Protein AF-A0A1G6GQH3-F1 (afdb_monomer)

Sequence (193 aa):
MIKDITSQYQTTDFYLDDQFRIQADDRVPNWIDAFIDNHLLPIPNNLENFEFKIFNNSQDIKQAIFKKNETVGLSRLVSTFDYTHKKDGNSYIVDEGGIDLPWNHTDAKKTWAEEASTVNEVGSIYTVQGFDLNYVGVIIGPSISYDDERDQLIIRPEEYKDTEAYRKRKDLTEDENEQLKLNIILNSLNVLM

InterPro domains:
  IPR018647 Schlafen group 3-like, DNA/RNA helicase domain [PF09848] (8-193)

Radius of gyration: 18.49 Å; Cα contacts (8 Å, |Δi|>4): 250; chains: 1; bounding box: 50×49×45 Å

Structure (mmCIF, N/CA/C/O backbone):
data_AF-A0A1G6GQH3-F1
#
_entry.id   AF-A0A1G6GQH3-F1
#
loop_
_atom_site.group_PDB
_atom_site.id
_atom_site.type_symbol
_atom_site.label_atom_id
_atom_site.label_alt_id
_atom_site.label_comp_id
_atom_site.label_asym_id
_atom_site.label_entity_id
_atom_site.label_seq_id
_atom_site.pdbx_PDB_ins_code
_atom_site.Cartn_x
_atom_site.Cartn_y
_atom_site.Cartn_z
_atom_site.occupancy
_atom_site.B_iso_or_equiv
_atom_site.auth_seq_id
_atom_site.auth_comp_id
_atom_site.auth_asym_id
_atom_site.auth_atom_id
_atom_site.pdbx_PDB_model_num
ATOM 1 N N . MET A 1 1 ? 26.555 -13.956 -2.843 1.00 59.22 1 MET A N 1
ATOM 2 C CA . MET A 1 1 ? 26.859 -13.994 -1.393 1.00 59.22 1 MET A CA 1
ATOM 3 C C . MET A 1 1 ? 26.265 -15.221 -0.698 1.00 59.22 1 MET A C 1
ATOM 5 O O . MET A 1 1 ? 27.050 -16.067 -0.309 1.00 59.22 1 MET A O 1
ATOM 9 N N . ILE A 1 2 ? 24.935 -15.400 -0.584 1.00 69.81 2 ILE A N 1
ATOM 10 C CA . ILE A 1 2 ? 24.365 -16.637 0.010 1.00 69.81 2 ILE A CA 1
ATOM 11 C C . ILE A 1 2 ? 24.672 -17.870 -0.850 1.00 69.81 2 ILE A C 1
ATOM 13 O O . ILE A 1 2 ? 25.209 -18.834 -0.325 1.00 69.81 2 ILE A O 1
ATOM 17 N N . LYS A 1 3 ? 24.442 -17.805 -2.171 1.00 70.50 3 LYS A N 1
ATOM 18 C CA . LYS A 1 3 ? 24.768 -18.904 -3.103 1.00 70.50 3 LYS A CA 1
ATOM 19 C C . LYS A 1 3 ? 26.248 -19.312 -3.076 1.00 70.50 3 LYS A C 1
ATOM 21 O O . LYS A 1 3 ? 26.559 -20.487 -3.204 1.00 70.50 3 LYS A O 1
ATOM 26 N N . ASP A 1 4 ? 27.156 -18.360 -2.865 1.00 78.25 4 ASP A N 1
ATOM 27 C CA . ASP A 1 4 ? 28.596 -18.642 -2.788 1.00 78.25 4 ASP A CA 1
ATOM 28 C C . ASP A 1 4 ? 28.955 -19.355 -1.478 1.00 78.25 4 ASP A C 1
ATOM 30 O O . ASP A 1 4 ? 29.765 -20.280 -1.476 1.00 78.25 4 ASP A O 1
ATOM 34 N N . ILE A 1 5 ? 28.308 -18.966 -0.373 1.00 78.31 5 ILE A N 1
ATOM 35 C CA . ILE A 1 5 ? 28.471 -19.594 0.946 1.00 78.31 5 ILE A CA 1
ATOM 36 C C . ILE A 1 5 ? 27.870 -21.005 0.950 1.00 78.31 5 ILE A C 1
ATOM 38 O O . ILE A 1 5 ? 28.473 -21.925 1.498 1.00 78.31 5 ILE A O 1
ATOM 42 N N . THR A 1 6 ? 26.708 -21.197 0.321 1.00 82.19 6 THR A N 1
ATOM 43 C CA . THR A 1 6 ? 26.005 -22.486 0.308 1.00 82.19 6 THR A CA 1
ATOM 44 C C . THR A 1 6 ? 26.541 -23.467 -0.730 1.00 82.19 6 THR A C 1
ATOM 46 O O . THR A 1 6 ? 26.306 -24.660 -0.587 1.00 82.19 6 THR A O 1
ATOM 49 N N . SER A 1 7 ? 27.326 -23.008 -1.714 1.00 80.31 7 SER A N 1
ATOM 50 C CA . SER A 1 7 ? 27.888 -23.841 -2.795 1.00 80.31 7 SER A CA 1
ATOM 51 C C . SER A 1 7 ? 28.716 -25.048 -2.329 1.00 80.31 7 SER A C 1
ATOM 53 O O . SER A 1 7 ? 28.884 -26.009 -3.076 1.00 80.31 7 SER A O 1
ATOM 55 N N . GLN A 1 8 ? 29.231 -25.005 -1.098 1.00 88.50 8 GLN A N 1
ATOM 56 C CA . GLN A 1 8 ? 30.088 -26.037 -0.504 1.00 88.50 8 GLN A CA 1
ATOM 57 C C . GLN A 1 8 ? 29.303 -27.064 0.330 1.00 88.50 8 GLN A C 1
ATOM 59 O O . GLN A 1 8 ? 29.888 -28.017 0.844 1.00 88.50 8 GLN A O 1
ATOM 64 N N . TYR A 1 9 ? 27.993 -26.865 0.490 1.00 87.25 9 TYR A N 1
ATOM 65 C CA . TYR A 1 9 ? 27.131 -27.655 1.362 1.00 87.25 9 TYR A CA 1
ATOM 66 C C . TYR A 1 9 ? 25.957 -28.235 0.569 1.00 87.25 9 TYR A C 1
ATOM 68 O O . TYR A 1 9 ? 25.485 -27.645 -0.399 1.00 87.25 9 TYR A O 1
ATOM 76 N N . GLN A 1 10 ? 25.443 -29.389 0.999 1.00 86.94 10 GLN A N 1
ATOM 77 C CA . GLN A 1 10 ? 24.122 -29.832 0.557 1.00 86.94 10 GLN A CA 1
ATOM 78 C C . GLN A 1 10 ? 23.071 -28.973 1.255 1.00 86.94 10 GLN A C 1
ATOM 80 O O . GLN A 1 10 ? 22.901 -29.067 2.470 1.00 86.94 10 GLN A O 1
ATOM 85 N N . THR A 1 11 ? 22.381 -28.136 0.488 1.00 87.75 11 THR A N 1
ATOM 86 C CA . THR A 1 11 ? 21.242 -27.360 0.973 1.00 87.75 11 THR A CA 1
ATOM 87 C C . THR A 1 11 ? 19.930 -27.961 0.497 1.00 87.75 11 THR A C 1
ATOM 89 O O . THR A 1 11 ? 19.861 -28.694 -0.490 1.00 87.75 11 THR A O 1
ATOM 92 N N . THR A 1 12 ? 18.871 -27.660 1.234 1.00 89.25 12 THR A N 1
ATOM 93 C CA . THR A 1 12 ? 17.494 -27.917 0.826 1.00 89.25 12 THR A CA 1
ATOM 94 C C . THR A 1 12 ? 16.732 -26.633 1.073 1.00 89.25 12 THR A C 1
ATOM 96 O O . THR A 1 12 ? 16.782 -26.097 2.180 1.00 89.25 12 THR A O 1
ATOM 99 N N . ASP A 1 13 ? 16.081 -26.137 0.030 1.00 87.31 13 ASP A N 1
ATOM 100 C CA . ASP A 1 13 ? 15.281 -24.925 0.098 1.00 87.31 13 ASP A CA 1
ATOM 101 C C . ASP A 1 13 ? 13.840 -25.311 0.440 1.00 87.31 13 ASP A C 1
ATOM 103 O O . ASP A 1 13 ? 13.300 -26.283 -0.092 1.00 87.31 13 ASP A O 1
ATOM 107 N N . PHE A 1 14 ? 13.235 -24.556 1.352 1.00 89.38 14 PHE A N 1
ATOM 108 C CA . PHE A 1 14 ? 11.839 -24.705 1.741 1.00 89.38 14 PHE A CA 1
ATOM 109 C C . PHE A 1 14 ? 11.137 -23.377 1.494 1.00 89.38 14 PHE A C 1
ATOM 111 O O . PHE A 1 14 ? 11.622 -22.332 1.932 1.00 89.38 14 PHE A O 1
ATOM 118 N N . TYR A 1 15 ? 10.008 -23.433 0.797 1.00 86.12 15 TYR A N 1
ATOM 119 C CA . TYR A 1 15 ? 9.163 -22.282 0.511 1.00 86.12 15 TYR A CA 1
ATOM 120 C C . TYR A 1 15 ? 7.964 -22.305 1.459 1.00 86.12 15 TYR A C 1
ATOM 122 O O . TYR A 1 15 ? 7.465 -23.373 1.815 1.00 86.12 15 TYR A O 1
ATOM 130 N N . LEU A 1 16 ? 7.578 -21.127 1.946 1.00 85.12 16 LEU A N 1
ATOM 131 C CA . LEU A 1 16 ? 6.404 -20.950 2.793 1.00 85.12 16 LEU A CA 1
ATOM 132 C C . LEU A 1 16 ? 5.304 -20.365 1.915 1.00 85.12 16 LEU A C 1
ATOM 134 O O . LEU A 1 16 ? 5.251 -19.152 1.734 1.00 85.12 16 LEU A O 1
ATOM 138 N N . ASP A 1 17 ? 4.484 -21.246 1.355 1.00 80.31 17 ASP A N 1
ATOM 139 C CA . ASP A 1 17 ? 3.464 -20.878 0.367 1.00 80.31 17 ASP A CA 1
ATOM 140 C C . ASP A 1 17 ? 2.092 -20.601 1.015 1.00 80.31 17 ASP A C 1
ATOM 142 O O . ASP A 1 17 ? 1.206 -20.032 0.386 1.00 80.31 17 ASP A O 1
ATOM 146 N N . ASP A 1 18 ? 1.918 -20.967 2.291 1.00 80.00 18 ASP A N 1
ATOM 147 C CA . ASP A 1 18 ? 0.663 -20.783 3.024 1.00 80.00 18 ASP A CA 1
ATOM 148 C C . ASP A 1 18 ? 0.590 -19.399 3.699 1.00 80.00 18 ASP A C 1
ATOM 150 O O . ASP A 1 18 ? 1.434 -19.044 4.533 1.00 80.00 18 ASP A O 1
ATOM 154 N N . GLN A 1 19 ? -0.470 -18.639 3.400 1.00 76.06 19 GLN A N 1
ATOM 155 C CA . GLN A 1 19 ? -0.772 -17.354 4.036 1.00 76.06 19 GLN A CA 1
ATOM 156 C C . GLN A 1 19 ? -1.810 -17.518 5.159 1.00 76.06 19 GLN A C 1
ATOM 158 O O . GLN A 1 19 ? -2.944 -17.922 4.925 1.00 76.06 19 GLN A O 1
ATOM 163 N N . PHE A 1 20 ? -1.441 -17.139 6.388 1.00 80.00 20 PHE A N 1
ATOM 164 C CA . PHE A 1 20 ? -2.298 -17.262 7.580 1.00 80.00 20 PHE A CA 1
ATOM 165 C C . PHE A 1 20 ? -2.812 -15.923 8.132 1.00 80.00 20 PHE A C 1
ATOM 167 O O . PHE A 1 20 ? -3.641 -15.920 9.043 1.00 80.00 20 PHE A O 1
ATOM 174 N N . ARG A 1 21 ? -2.302 -14.784 7.641 1.00 81.69 21 ARG A N 1
ATOM 175 C CA . ARG A 1 21 ? -2.614 -13.451 8.195 1.00 81.69 21 ARG A CA 1
ATOM 176 C C . ARG A 1 21 ? -3.901 -12.848 7.641 1.00 81.69 21 ARG A C 1
ATOM 178 O O . ARG A 1 21 ? -4.627 -12.183 8.373 1.00 81.69 21 ARG A O 1
ATOM 185 N N . ILE A 1 22 ? -4.199 -13.101 6.368 1.00 84.50 22 ILE A N 1
ATOM 186 C CA . ILE A 1 22 ? -5.416 -12.612 5.718 1.00 84.50 22 ILE A CA 1
ATOM 187 C C . ILE A 1 22 ? -6.533 -13.623 5.979 1.00 84.50 22 ILE A C 1
ATOM 189 O O . ILE A 1 22 ? -6.518 -14.728 5.447 1.00 84.50 22 ILE A O 1
ATOM 193 N N . GLN A 1 23 ? -7.525 -13.243 6.786 1.00 86.44 23 GLN A N 1
ATOM 194 C CA . GLN A 1 23 ? -8.710 -14.069 7.054 1.00 86.44 23 GLN A CA 1
ATOM 195 C C . GLN A 1 23 ? -9.730 -13.976 5.906 1.00 86.44 23 GLN A C 1
ATOM 197 O O . GLN A 1 23 ? -10.884 -13.592 6.104 1.00 86.44 23 GLN A O 1
ATOM 202 N N . ALA A 1 24 ? -9.292 -14.299 4.692 1.00 85.81 24 ALA A N 1
ATOM 203 C CA . ALA A 1 24 ? -10.117 -14.309 3.493 1.00 85.81 24 ALA A CA 1
ATOM 204 C C . ALA A 1 24 ? -10.125 -15.691 2.835 1.00 85.81 24 ALA A C 1
ATOM 206 O O . ALA A 1 24 ? -9.264 -16.528 3.073 1.00 85.81 24 ALA A O 1
ATOM 207 N N . ASP A 1 25 ? -11.126 -15.900 1.989 1.00 87.62 25 ASP A N 1
ATOM 208 C CA . ASP A 1 25 ? -11.140 -16.981 1.007 1.00 87.62 25 ASP A CA 1
ATOM 209 C C . ASP A 1 25 ? -10.015 -16.772 -0.022 1.00 87.62 25 ASP A C 1
ATOM 211 O O . ASP A 1 25 ? -9.699 -15.621 -0.346 1.00 87.62 25 ASP A O 1
ATOM 215 N N . ASP A 1 26 ? -9.465 -17.861 -0.571 1.00 89.94 26 ASP A N 1
ATOM 216 C CA . ASP A 1 26 ? -8.377 -17.861 -1.564 1.00 89.94 26 ASP A CA 1
ATOM 217 C C . ASP A 1 26 ? -8.628 -16.915 -2.750 1.00 89.94 26 ASP A C 1
ATOM 219 O O . ASP A 1 26 ? -7.687 -16.438 -3.382 1.00 89.94 26 ASP A O 1
ATOM 223 N N . ARG A 1 27 ? -9.890 -16.582 -3.050 1.00 92.50 27 ARG A N 1
ATOM 224 C CA . ARG A 1 27 ? -10.257 -15.559 -4.041 1.00 92.50 27 ARG A CA 1
ATOM 225 C C . ARG A 1 27 ? -9.590 -14.201 -3.810 1.00 92.50 27 ARG A C 1
ATOM 227 O O . ARG A 1 27 ? -9.366 -13.509 -4.795 1.00 92.50 27 ARG A O 1
ATOM 234 N N . VAL A 1 28 ? -9.318 -13.790 -2.568 1.00 92.75 28 VAL A N 1
ATOM 235 C CA . VAL A 1 28 ? -8.698 -12.481 -2.285 1.00 92.75 28 VAL A CA 1
ATOM 236 C C . VAL A 1 28 ? -7.183 -12.512 -2.510 1.00 92.75 28 VAL A C 1
ATOM 238 O O . VAL A 1 28 ? -6.735 -11.723 -3.340 1.00 92.75 28 VAL A O 1
ATOM 241 N N . PRO A 1 29 ? -6.397 -13.415 -1.886 1.00 91.44 29 PRO A N 1
ATOM 242 C CA . PRO A 1 29 ? -4.969 -13.537 -2.189 1.00 91.44 29 PRO A CA 1
ATOM 243 C C . PRO A 1 29 ? -4.697 -13.779 -3.677 1.00 91.44 29 PRO A C 1
ATOM 245 O O . PRO A 1 29 ? -3.908 -13.056 -4.270 1.00 91.44 29 PRO A O 1
ATOM 248 N N . ASN A 1 30 ? -5.449 -14.681 -4.323 1.00 92.56 30 ASN A N 1
ATOM 249 C CA . ASN A 1 30 ? -5.292 -14.940 -5.758 1.00 92.56 30 ASN A CA 1
ATOM 250 C C . ASN A 1 30 ? -5.592 -13.704 -6.620 1.00 92.56 30 ASN A C 1
ATOM 252 O O . ASN A 1 30 ? -5.009 -13.542 -7.690 1.00 92.56 30 ASN A O 1
ATOM 256 N N . TRP A 1 31 ? -6.526 -12.846 -6.192 1.00 94.62 31 TRP A N 1
ATOM 257 C CA . TRP A 1 31 ? -6.806 -11.595 -6.893 1.00 94.62 31 TRP A CA 1
ATOM 258 C C . TRP A 1 31 ? -5.653 -10.602 -6.740 1.00 94.62 31 TRP A C 1
ATOM 260 O O . TRP A 1 31 ? -5.283 -9.969 -7.724 1.00 94.62 31 TRP A O 1
ATOM 270 N N . ILE A 1 32 ? -5.078 -10.492 -5.538 1.00 92.94 32 ILE A N 1
ATOM 271 C CA . ILE A 1 32 ? -3.918 -9.634 -5.261 1.00 92.94 32 ILE A CA 1
ATOM 272 C C . ILE A 1 32 ? -2.717 -10.095 -6.095 1.00 92.94 32 ILE A C 1
ATOM 274 O O . ILE A 1 32 ? -2.170 -9.288 -6.845 1.00 92.94 32 ILE A O 1
ATOM 278 N N . ASP A 1 33 ? -2.376 -11.387 -6.043 1.00 92.50 33 ASP A N 1
ATOM 279 C CA . ASP A 1 33 ? -1.267 -11.973 -6.807 1.00 92.50 33 ASP A CA 1
ATOM 280 C C . ASP A 1 33 ? -1.435 -11.724 -8.310 1.00 92.50 33 ASP A C 1
ATOM 282 O O . ASP A 1 33 ? -0.535 -11.193 -8.959 1.00 92.50 33 ASP A O 1
ATOM 286 N N . ALA A 1 34 ? -2.622 -12.010 -8.859 1.00 93.88 34 ALA A N 1
ATOM 287 C CA . ALA A 1 34 ? -2.904 -11.759 -10.269 1.00 93.88 34 ALA A CA 1
ATOM 288 C C . ALA A 1 34 ? -2.799 -10.269 -10.626 1.00 93.88 34 ALA A C 1
ATOM 290 O O . ALA A 1 34 ? -2.240 -9.927 -11.669 1.00 93.88 34 ALA A O 1
ATOM 291 N N . PHE A 1 35 ? -3.300 -9.381 -9.761 1.00 93.19 35 PHE A N 1
ATOM 292 C CA . PHE A 1 35 ? -3.231 -7.940 -9.980 1.00 93.19 35 PHE A CA 1
ATOM 293 C C . PHE A 1 35 ? -1.777 -7.457 -10.049 1.00 93.19 35 PHE A C 1
ATOM 295 O O . PHE A 1 35 ? -1.426 -6.710 -10.961 1.00 93.19 35 PHE A O 1
ATOM 302 N N . ILE A 1 36 ? -0.914 -7.931 -9.147 1.00 91.81 36 ILE A N 1
ATOM 303 C CA . ILE A 1 36 ? 0.527 -7.626 -9.144 1.00 91.81 36 ILE A CA 1
ATOM 304 C C . ILE A 1 36 ? 1.220 -8.213 -10.381 1.00 91.81 36 ILE A C 1
ATOM 306 O O . ILE A 1 36 ? 2.074 -7.550 -10.973 1.00 91.81 36 ILE A O 1
ATOM 310 N N . ASP A 1 37 ? 0.795 -9.397 -10.825 1.00 91.25 37 ASP A N 1
ATOM 311 C CA . ASP A 1 37 ? 1.255 -10.072 -12.045 1.00 91.25 37 ASP A CA 1
ATOM 312 C C . ASP A 1 37 ? 0.647 -9.491 -13.337 1.00 91.25 37 ASP A C 1
ATOM 314 O O . ASP A 1 37 ? 0.682 -10.120 -14.400 1.00 91.25 37 ASP A O 1
ATOM 318 N N . ASN A 1 38 ? 0.135 -8.256 -13.279 1.00 89.06 38 ASN A N 1
ATOM 319 C CA . ASN A 1 38 ? -0.386 -7.514 -14.425 1.00 89.06 38 ASN A CA 1
ATOM 320 C C . ASN A 1 38 ? -1.647 -8.142 -15.053 1.00 89.06 38 ASN A C 1
ATOM 322 O O . ASN A 1 38 ? -1.866 -8.039 -16.264 1.00 89.06 38 ASN A O 1
ATOM 326 N N . HIS A 1 39 ? -2.480 -8.797 -14.242 1.00 89.44 39 HIS A N 1
ATOM 327 C CA . HIS A 1 39 ? -3.715 -9.436 -14.681 1.00 89.44 39 HIS A CA 1
ATOM 328 C C . HIS A 1 39 ? -4.907 -9.058 -13.791 1.00 89.44 39 HIS A C 1
ATOM 330 O O . HIS A 1 39 ? -4.978 -9.409 -12.613 1.00 89.44 39 HIS A O 1
ATOM 336 N N . LEU A 1 40 ? -5.893 -8.360 -14.358 1.00 90.44 40 LEU A N 1
ATOM 337 C CA . LEU A 1 40 ? -7.070 -7.933 -13.607 1.00 90.44 40 LEU A CA 1
ATOM 338 C C . LEU A 1 40 ? -8.151 -9.023 -13.599 1.00 90.44 40 LEU A C 1
ATOM 340 O O . LEU A 1 40 ? -8.944 -9.162 -14.528 1.00 90.44 40 LEU A O 1
ATOM 344 N N . LEU A 1 41 ? -8.216 -9.784 -12.508 1.00 92.81 41 LEU A N 1
ATOM 345 C CA . LEU A 1 41 ? -9.298 -10.741 -12.286 1.00 92.81 41 LEU A CA 1
ATOM 346 C C . LEU A 1 41 ? -10.611 -10.040 -11.875 1.00 92.81 41 LEU A C 1
ATOM 348 O O . LEU A 1 41 ? -10.595 -8.913 -11.367 1.00 92.81 41 LEU A O 1
ATOM 352 N N . PRO A 1 42 ? -11.774 -10.707 -12.020 1.00 92.38 42 PRO A N 1
ATOM 353 C CA . PRO A 1 42 ? -13.030 -10.204 -11.476 1.00 92.38 42 PRO A CA 1
ATOM 354 C C . PRO A 1 42 ? -12.926 -9.929 -9.973 1.00 92.38 42 PRO A C 1
ATOM 356 O O . PRO A 1 42 ? -12.440 -10.765 -9.214 1.00 92.38 42 PRO A O 1
ATOM 359 N N . ILE A 1 43 ? -13.430 -8.771 -9.546 1.00 92.25 43 ILE A N 1
ATOM 360 C CA . ILE A 1 43 ? -13.361 -8.329 -8.149 1.00 92.25 43 ILE A CA 1
ATOM 361 C C . ILE A 1 43 ? -14.070 -9.350 -7.237 1.00 92.25 43 ILE A C 1
ATOM 363 O O . ILE A 1 43 ? -15.256 -9.644 -7.466 1.00 92.25 43 ILE A O 1
ATOM 367 N N . PRO A 1 44 ? -13.400 -9.860 -6.184 1.00 92.69 44 PRO A N 1
ATOM 368 C CA . PRO A 1 44 ? -14.005 -10.781 -5.236 1.00 92.69 44 PRO A CA 1
ATOM 369 C C . PRO A 1 44 ? -15.247 -10.168 -4.584 1.00 92.69 44 PRO A C 1
ATOM 371 O O . PRO A 1 44 ? -15.247 -9.026 -4.129 1.00 92.69 44 PRO A O 1
ATOM 374 N N . ASN A 1 45 ? -16.329 -10.940 -4.527 1.00 90.62 45 ASN A N 1
ATOM 375 C CA . ASN A 1 45 ? -17.594 -10.532 -3.922 1.00 90.62 45 ASN A CA 1
ATOM 376 C C . ASN A 1 45 ? -18.211 -11.685 -3.118 1.00 90.62 45 ASN A C 1
ATOM 378 O O . ASN A 1 45 ? -17.766 -12.831 -3.219 1.00 90.62 45 ASN A O 1
ATOM 382 N N . ASN A 1 46 ? -19.241 -11.375 -2.319 1.00 86.69 46 ASN A N 1
ATOM 383 C CA . ASN A 1 46 ? -19.939 -12.344 -1.463 1.00 86.69 46 ASN A CA 1
ATOM 384 C C . ASN A 1 46 ? -18.965 -13.158 -0.588 1.00 86.69 46 ASN A C 1
ATOM 386 O O . ASN A 1 46 ? -19.006 -14.387 -0.547 1.00 86.69 46 ASN A O 1
ATOM 390 N N . LEU A 1 47 ? -18.033 -12.453 0.050 1.00 90.62 47 LEU A N 1
ATOM 391 C CA . LEU A 1 47 ? -17.064 -13.020 0.980 1.00 90.62 47 LEU A CA 1
ATOM 392 C C . LEU A 1 47 ? -17.720 -13.134 2.362 1.00 90.62 47 LEU A C 1
ATOM 394 O O . LEU A 1 47 ? -18.407 -12.213 2.797 1.00 90.62 47 LEU A O 1
ATOM 398 N N . GLU A 1 48 ? -17.539 -14.267 3.038 1.00 84.75 48 GLU A N 1
ATOM 399 C CA . GLU A 1 48 ? -18.255 -14.563 4.287 1.00 84.75 48 GLU A CA 1
ATOM 400 C C . GLU A 1 48 ? -17.688 -13.789 5.487 1.00 84.75 48 GLU A C 1
ATOM 402 O O . GLU A 1 48 ? -18.445 -13.210 6.261 1.00 84.75 48 GLU A O 1
ATOM 407 N N . ASN A 1 49 ? -16.357 -13.727 5.605 1.00 87.19 49 ASN A N 1
ATOM 408 C CA . ASN A 1 49 ? -15.654 -13.144 6.757 1.00 87.19 49 ASN A CA 1
ATOM 409 C C . ASN A 1 49 ? -14.670 -12.026 6.375 1.00 87.19 49 ASN A C 1
ATOM 411 O O . ASN A 1 49 ? -13.844 -11.624 7.189 1.00 87.19 49 ASN A O 1
ATOM 415 N N . PHE A 1 50 ? -14.752 -11.516 5.145 1.00 92.56 50 PHE A N 1
ATOM 416 C CA . PHE A 1 50 ? -13.829 -10.507 4.635 1.00 92.56 50 PHE A CA 1
ATOM 417 C C . PHE A 1 50 ? -14.579 -9.423 3.861 1.00 92.56 50 PHE A C 1
ATOM 419 O O . PHE A 1 50 ? -15.519 -9.714 3.125 1.00 92.56 50 PHE A O 1
ATOM 426 N N . GLU A 1 51 ? -14.173 -8.164 4.007 1.00 93.88 51 GLU A N 1
ATOM 427 C CA . GLU A 1 51 ? -14.753 -7.044 3.264 1.00 93.88 51 GLU A CA 1
ATOM 428 C C . GLU A 1 51 ? -13.729 -6.531 2.249 1.00 93.88 51 GLU A C 1
ATOM 430 O O . GLU A 1 51 ? -12.755 -5.887 2.621 1.00 93.88 51 GLU A O 1
ATOM 435 N N . PHE A 1 52 ? -13.973 -6.792 0.964 1.00 95.00 52 PHE A N 1
ATOM 436 C CA . PHE A 1 52 ? -13.174 -6.262 -0.139 1.00 95.00 52 PHE A CA 1
ATOM 437 C C . PHE A 1 52 ? -13.990 -5.209 -0.896 1.00 95.00 52 PHE A C 1
ATOM 439 O O . PHE A 1 52 ? -15.118 -5.481 -1.316 1.00 95.00 5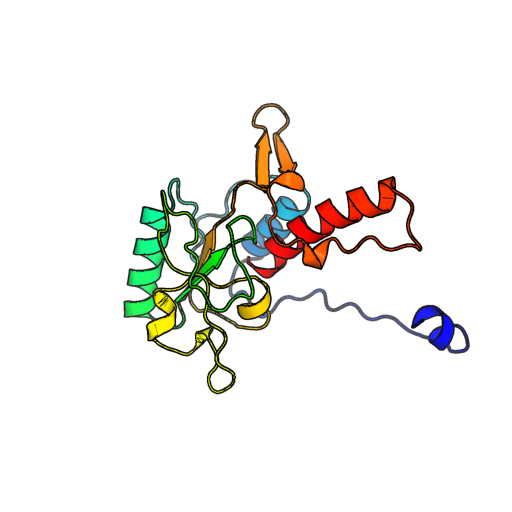2 PHE A O 1
ATOM 446 N N . LYS A 1 53 ? -13.454 -3.992 -1.041 1.00 94.88 53 LYS A N 1
ATOM 447 C CA . LYS A 1 53 ? -14.143 -2.868 -1.694 1.00 94.88 53 LYS A CA 1
ATOM 448 C C . LYS A 1 53 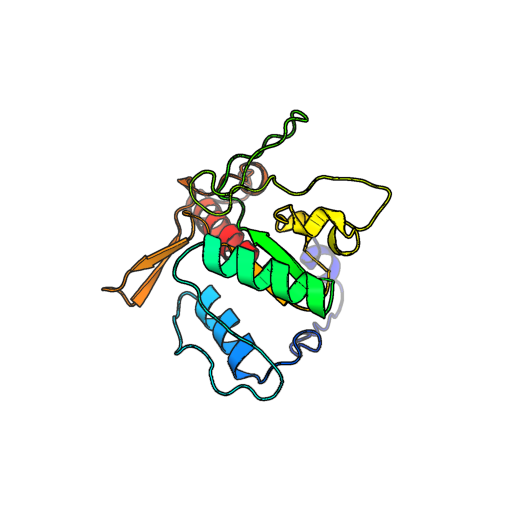? -13.177 -2.045 -2.528 1.00 94.88 53 LYS A C 1
ATOM 450 O O . LYS A 1 53 ? -12.080 -1.737 -2.080 1.00 94.88 53 LYS A O 1
ATOM 455 N N . ILE A 1 54 ? -13.648 -1.623 -3.697 1.00 94.31 54 ILE A N 1
ATOM 456 C CA . ILE A 1 54 ? -12.971 -0.647 -4.551 1.00 94.31 54 ILE A CA 1
ATOM 457 C C . ILE A 1 54 ? -13.757 0.660 -4.492 1.00 94.31 54 ILE A C 1
ATOM 459 O O . ILE A 1 54 ? -14.988 0.658 -4.558 1.00 94.31 54 ILE A O 1
ATOM 463 N N . PHE A 1 55 ? -13.039 1.769 -4.342 1.00 95.12 55 PHE A N 1
ATOM 464 C CA . PHE A 1 55 ? -13.607 3.110 -4.269 1.00 95.12 55 PHE A CA 1
ATOM 465 C C . PHE A 1 55 ? -13.176 3.923 -5.487 1.00 95.12 55 PHE A C 1
ATOM 467 O O . PHE A 1 55 ? -12.040 3.822 -5.936 1.00 95.12 55 PHE A O 1
ATOM 474 N N . ASN A 1 56 ? -14.080 4.762 -5.993 1.00 90.94 56 ASN A N 1
ATOM 475 C CA . ASN A 1 56 ? -13.821 5.594 -7.173 1.00 90.94 56 ASN A CA 1
ATOM 476 C C . ASN A 1 56 ? -13.121 6.921 -6.837 1.00 90.94 56 ASN A C 1
ATOM 478 O O . ASN A 1 56 ? -12.773 7.675 -7.741 1.00 90.94 56 ASN A O 1
ATOM 482 N N . ASN A 1 57 ? -12.978 7.256 -5.552 1.00 92.00 57 ASN A N 1
ATOM 483 C CA . ASN A 1 57 ? -12.289 8.460 -5.104 1.00 92.00 57 ASN A CA 1
ATOM 484 C C . ASN A 1 57 ? -11.672 8.262 -3.712 1.00 92.00 57 ASN A C 1
ATOM 486 O O . ASN A 1 57 ? -12.111 7.422 -2.922 1.00 92.00 57 ASN A O 1
ATOM 490 N N . SER A 1 58 ? -10.662 9.077 -3.419 1.00 92.06 58 SER A N 1
ATOM 491 C CA . SER A 1 58 ? -9.895 9.036 -2.175 1.00 92.06 58 SER A CA 1
ATOM 492 C C . SER A 1 58 ? -10.700 9.450 -0.937 1.00 92.06 58 SER A C 1
ATOM 494 O O . SER A 1 58 ? -10.459 8.947 0.160 1.00 92.06 58 SER A O 1
ATOM 496 N N . GLN A 1 59 ? -11.697 10.323 -1.083 1.00 93.94 59 GLN A N 1
ATOM 497 C CA . GLN A 1 59 ? -12.510 10.777 0.048 1.00 93.94 59 GLN A CA 1
ATOM 498 C C . GLN A 1 59 ? -13.390 9.660 0.618 1.00 93.94 59 GLN A C 1
ATOM 500 O O . GLN A 1 59 ? -13.468 9.503 1.839 1.00 93.94 59 GLN A O 1
ATOM 505 N N . ASP A 1 60 ? -13.993 8.840 -0.241 1.00 96.25 60 ASP A N 1
ATOM 506 C CA . ASP A 1 60 ? -14.862 7.746 0.194 1.00 96.25 60 ASP A CA 1
ATOM 507 C C . ASP A 1 60 ? -14.080 6.667 0.957 1.00 96.25 60 ASP A C 1
ATOM 509 O O . ASP A 1 60 ? -14.529 6.213 2.014 1.00 96.25 60 ASP A O 1
ATOM 513 N N . ILE A 1 61 ? -12.885 6.292 0.480 1.00 97.12 61 ILE A N 1
ATOM 514 C CA . ILE A 1 61 ? -12.031 5.325 1.189 1.00 97.12 61 ILE A CA 1
ATOM 515 C C . ILE A 1 61 ? -11.521 5.897 2.519 1.00 97.12 61 ILE A C 1
ATOM 517 O O . ILE A 1 61 ? -11.549 5.194 3.531 1.00 97.12 61 ILE A O 1
ATOM 521 N N . LYS A 1 62 ? -11.151 7.186 2.567 1.00 97.50 62 LYS A N 1
ATOM 522 C CA . LYS A 1 62 ? -10.768 7.873 3.813 1.00 97.50 62 LYS A CA 1
ATOM 523 C C . LYS A 1 62 ? -11.886 7.804 4.852 1.00 97.50 62 LYS A C 1
ATOM 525 O O . LYS A 1 62 ? -11.657 7.372 5.982 1.00 97.50 62 LYS A O 1
ATOM 530 N N . GLN A 1 63 ? -13.107 8.168 4.464 1.00 97.31 63 GLN A N 1
ATOM 531 C CA . GLN A 1 63 ? -14.269 8.122 5.355 1.00 97.31 63 GLN A CA 1
ATOM 532 C C . GLN A 1 63 ? -14.603 6.694 5.802 1.00 97.31 63 GLN A C 1
ATOM 534 O O . GLN A 1 63 ? -14.920 6.473 6.975 1.00 97.31 63 GLN A O 1
ATOM 539 N N . ALA A 1 64 ? -14.507 5.716 4.895 1.00 98.00 64 ALA A N 1
ATOM 540 C CA . ALA A 1 64 ? -14.725 4.313 5.224 1.00 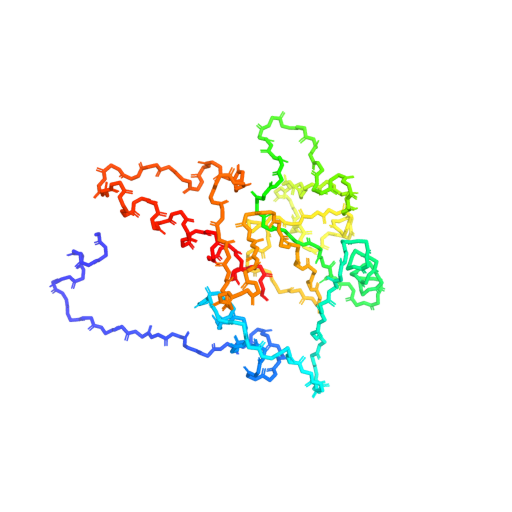98.00 64 ALA A CA 1
ATOM 541 C C . ALA A 1 64 ? -13.731 3.825 6.288 1.00 98.00 64 ALA A C 1
ATOM 543 O O . ALA A 1 64 ? -14.153 3.230 7.282 1.00 98.00 64 ALA A O 1
ATOM 544 N N . ILE A 1 65 ? -12.440 4.134 6.130 1.00 98.06 65 ILE A N 1
ATOM 545 C CA . ILE A 1 65 ? -11.403 3.749 7.095 1.00 98.06 65 ILE A CA 1
ATOM 546 C C . ILE A 1 65 ? -11.581 4.457 8.434 1.00 98.06 65 ILE A C 1
ATOM 548 O O . ILE A 1 65 ? -11.465 3.801 9.467 1.00 98.06 65 ILE A O 1
ATOM 552 N N . PHE A 1 66 ? -11.932 5.744 8.454 1.00 98.06 66 PHE A N 1
ATOM 553 C CA . PHE A 1 66 ? -12.183 6.459 9.712 1.00 98.06 66 PHE A CA 1
ATOM 554 C C . PHE A 1 66 ? -13.329 5.811 10.494 1.00 98.06 66 PHE A C 1
ATOM 556 O O . PHE A 1 66 ? -13.176 5.489 11.672 1.00 98.06 66 PHE A O 1
ATOM 563 N N . LYS A 1 67 ? -14.434 5.497 9.810 1.00 98.06 67 LYS A N 1
ATOM 564 C CA . LYS A 1 67 ? -15.580 4.806 10.412 1.00 98.06 67 LYS A CA 1
ATOM 565 C C . LYS A 1 67 ? -15.224 3.403 10.920 1.00 98.06 67 LYS A C 1
ATOM 567 O O . LYS A 1 67 ? -15.685 2.992 11.988 1.00 98.06 67 LYS A O 1
ATOM 572 N N . LYS A 1 68 ? -14.416 2.645 10.169 1.00 97.81 68 LYS A N 1
ATOM 573 C CA . LYS A 1 68 ? -13.932 1.328 10.615 1.00 97.81 68 LYS A CA 1
ATOM 574 C C . LYS A 1 68 ? -13.014 1.468 11.828 1.00 97.81 68 LYS A C 1
ATOM 576 O O . LYS A 1 68 ? -13.215 0.746 12.800 1.00 97.81 68 LYS A O 1
ATOM 581 N N . ASN A 1 69 ? -12.115 2.453 11.842 1.00 97.81 69 ASN A N 1
ATOM 582 C CA . ASN A 1 69 ? -11.235 2.708 12.980 1.00 97.81 69 ASN A CA 1
ATOM 583 C C . ASN A 1 69 ? -12.019 3.055 14.255 1.00 97.81 69 ASN A C 1
ATOM 585 O O . ASN A 1 69 ? -11.662 2.584 15.328 1.00 97.81 69 ASN A O 1
ATOM 589 N N . GLU A 1 70 ? -13.106 3.822 14.154 1.00 97.31 70 GLU A N 1
ATOM 590 C CA . GLU A 1 70 ? -13.991 4.102 15.297 1.00 97.31 70 GLU A CA 1
ATOM 591 C C . GLU A 1 70 ? -14.673 2.839 15.846 1.00 97.31 70 GLU A C 1
ATOM 593 O O . GLU A 1 70 ? -14.939 2.747 17.042 1.00 97.31 70 GLU A O 1
ATOM 598 N N . THR A 1 71 ? -14.957 1.865 14.977 1.00 96.50 71 THR A N 1
ATOM 599 C CA . THR A 1 71 ? -15.709 0.656 15.341 1.00 96.50 71 THR A CA 1
ATOM 600 C C . THR A 1 71 ? -14.806 -0.455 15.877 1.00 96.50 71 THR A C 1
ATOM 602 O O . THR A 1 71 ? -15.164 -1.117 16.848 1.00 96.50 71 THR A O 1
ATOM 605 N N . VAL A 1 72 ? -13.657 -0.691 15.234 1.00 95.88 72 VAL A N 1
ATOM 606 C CA . VAL A 1 72 ? -12.772 -1.833 15.530 1.00 95.88 72 VAL A CA 1
ATOM 607 C C . VAL A 1 72 ? -11.329 -1.438 15.860 1.00 95.88 72 VAL A C 1
ATOM 609 O O . VAL A 1 72 ? -10.547 -2.297 16.255 1.00 95.88 72 VAL A O 1
ATOM 612 N N . GLY A 1 73 ? -10.950 -0.164 15.727 1.00 95.56 73 GLY A N 1
ATOM 613 C CA . GLY A 1 73 ? -9.556 0.272 15.867 1.00 95.56 73 GLY A CA 1
ATOM 614 C C . GLY A 1 73 ? -8.633 -0.323 14.799 1.00 95.56 73 GLY A C 1
ATOM 615 O O . GLY A 1 73 ? -9.089 -1.001 13.877 1.00 95.56 73 GLY A O 1
ATOM 616 N N . LEU A 1 74 ? -7.326 -0.049 14.915 1.00 94.88 74 LEU A N 1
ATOM 617 C CA . LEU A 1 74 ? -6.265 -0.580 14.036 1.00 94.88 74 LEU A CA 1
ATOM 618 C C . LEU A 1 74 ? -6.631 -0.563 12.543 1.00 94.88 74 LEU A C 1
ATOM 620 O O . LEU A 1 74 ? -6.361 -1.513 11.811 1.00 94.88 74 LEU A O 1
ATOM 624 N N . SER A 1 75 ? -7.299 0.505 12.104 1.00 97.44 75 SER A N 1
ATOM 625 C CA . SER A 1 75 ? -7.638 0.708 10.700 1.00 97.44 75 SER A CA 1
ATOM 626 C C . SER A 1 75 ? -6.846 1.895 10.170 1.00 97.44 75 SER A C 1
ATOM 628 O O . SER A 1 75 ? -6.856 2.959 10.798 1.00 97.44 75 SER A O 1
ATOM 630 N N . ARG A 1 76 ? -6.101 1.723 9.075 1.00 97.50 76 ARG A N 1
ATOM 631 C CA . ARG A 1 76 ? -5.152 2.740 8.590 1.00 97.50 76 ARG A CA 1
ATOM 632 C C . ARG A 1 76 ? -5.235 2.942 7.086 1.00 97.50 76 ARG A C 1
ATOM 634 O O . ARG A 1 76 ? -5.543 2.018 6.339 1.00 97.50 76 ARG A O 1
ATOM 641 N N . LEU A 1 77 ? -4.954 4.174 6.670 1.00 97.75 77 LEU A N 1
ATOM 642 C CA . LEU A 1 77 ? -4.694 4.505 5.277 1.00 97.75 77 LEU A CA 1
ATOM 643 C C . LEU A 1 77 ? -3.210 4.299 4.998 1.00 97.75 77 LEU A C 1
ATOM 645 O O . LEU A 1 77 ? -2.363 4.671 5.812 1.00 97.75 77 LEU A O 1
ATOM 649 N N . VAL A 1 78 ? -2.908 3.727 3.844 1.00 97.25 78 VAL A N 1
ATOM 650 C CA . VAL A 1 78 ? -1.548 3.543 3.342 1.00 97.25 78 VAL A CA 1
ATOM 651 C C . VAL A 1 78 ? -1.493 3.920 1.872 1.00 97.25 78 VAL A C 1
ATOM 653 O O . VAL A 1 78 ? -2.522 3.932 1.203 1.00 97.25 78 VAL A O 1
ATOM 656 N N . SER A 1 79 ? -0.311 4.244 1.360 1.00 96.25 79 SER A N 1
ATOM 657 C CA . SER A 1 79 ? -0.156 4.641 -0.040 1.00 96.25 79 SER A CA 1
ATOM 658 C C . SER A 1 79 ? 1.146 4.132 -0.637 1.00 96.25 79 SER A C 1
ATOM 660 O O . SER A 1 79 ? 2.172 4.063 0.050 1.00 96.25 79 SER A O 1
ATOM 662 N N . THR A 1 80 ? 1.119 3.866 -1.945 1.00 94.38 80 THR A N 1
ATOM 663 C CA . THR A 1 80 ? 2.339 3.801 -2.760 1.00 94.38 80 THR A CA 1
ATOM 664 C C . THR A 1 80 ? 3.098 5.125 -2.660 1.00 94.38 80 THR A C 1
ATOM 666 O O . THR A 1 80 ? 2.518 6.185 -2.388 1.00 94.38 80 THR A O 1
ATOM 669 N N . PHE A 1 81 ? 4.417 5.080 -2.843 1.00 91.75 81 PHE A N 1
ATOM 670 C CA . PHE A 1 81 ? 5.303 6.220 -2.598 1.00 91.75 81 PHE A CA 1
ATOM 671 C C . PHE A 1 81 ? 5.344 7.208 -3.781 1.00 91.75 81 PHE A C 1
ATOM 673 O O . PHE A 1 81 ? 6.403 7.541 -4.308 1.00 91.75 81 PHE A O 1
ATOM 680 N N . ASP A 1 82 ? 4.173 7.685 -4.202 1.00 91.19 82 ASP A N 1
ATOM 681 C CA . ASP A 1 82 ? 3.995 8.513 -5.409 1.00 91.19 82 ASP A CA 1
ATOM 682 C C . ASP A 1 82 ? 3.841 10.009 -5.119 1.00 91.19 82 ASP A C 1
ATOM 684 O O . ASP A 1 82 ? 3.866 10.852 -6.018 1.00 91.19 82 ASP A O 1
ATOM 688 N N . TYR A 1 83 ? 3.693 10.356 -3.844 1.00 92.62 83 TYR A N 1
ATOM 689 C CA . TYR A 1 83 ? 3.524 11.728 -3.388 1.00 92.62 83 TYR A CA 1
ATOM 690 C C . TYR A 1 83 ? 4.816 12.253 -2.775 1.00 92.62 83 TYR A C 1
ATOM 692 O O . TYR A 1 83 ? 5.669 11.496 -2.309 1.00 92.62 83 TYR A O 1
ATOM 700 N N . THR A 1 84 ? 4.977 13.577 -2.780 1.00 88.50 84 THR A N 1
ATOM 701 C CA . THR A 1 84 ? 6.197 14.212 -2.273 1.00 88.50 84 THR A CA 1
ATOM 702 C C . THR A 1 84 ? 6.418 13.836 -0.812 1.00 88.50 84 THR A C 1
ATOM 704 O O . THR A 1 84 ? 5.524 13.975 0.013 1.00 88.50 84 THR A O 1
ATOM 707 N N . HIS A 1 85 ? 7.634 13.414 -0.488 1.00 84.75 85 HIS A N 1
ATOM 708 C CA . HIS A 1 85 ? 8.085 13.222 0.880 1.00 84.75 85 HIS A CA 1
ATOM 709 C C . HIS A 1 85 ? 9.583 13.516 0.942 1.00 84.75 85 HIS A C 1
ATOM 711 O O . HIS A 1 85 ? 10.362 12.963 0.162 1.00 84.75 85 HIS A O 1
ATOM 717 N N . LYS A 1 86 ? 10.011 14.392 1.857 1.00 80.94 86 LYS A N 1
ATOM 718 C CA . LYS A 1 86 ? 11.432 14.714 2.050 1.00 80.94 86 LYS A CA 1
ATOM 719 C C . LYS A 1 86 ? 11.845 14.482 3.493 1.00 80.94 86 LYS A C 1
ATOM 721 O O . LYS A 1 86 ? 11.102 14.748 4.428 1.00 80.94 86 LYS A O 1
ATOM 726 N N . LYS A 1 87 ? 13.087 14.032 3.673 1.00 72.44 87 LYS A N 1
ATOM 727 C CA . LYS A 1 87 ? 13.724 13.860 4.989 1.00 72.44 87 LYS A CA 1
ATOM 728 C C . LYS A 1 87 ? 14.303 15.184 5.506 1.00 72.44 87 LYS A C 1
ATOM 730 O O . LYS A 1 87 ? 15.463 15.236 5.904 1.00 72.44 87 LYS A O 1
ATOM 735 N N . ASP A 1 88 ? 13.525 16.260 5.441 1.00 79.56 88 ASP A N 1
ATOM 736 C CA . ASP A 1 88 ? 13.917 17.599 5.908 1.00 79.56 88 ASP A CA 1
ATOM 737 C C . ASP A 1 88 ? 13.174 18.028 7.187 1.00 79.56 88 ASP A C 1
ATOM 739 O O . ASP A 1 88 ? 13.364 19.140 7.673 1.00 79.56 88 ASP A O 1
ATOM 743 N N . GLY A 1 89 ? 12.367 17.126 7.756 1.00 75.00 89 GLY A N 1
ATOM 744 C CA . GLY A 1 89 ? 11.588 17.361 8.971 1.00 75.00 89 GLY A CA 1
ATOM 745 C C . GLY A 1 89 ? 10.269 18.098 8.736 1.00 75.00 89 GLY A C 1
ATOM 746 O O . GLY A 1 89 ? 9.546 18.338 9.702 1.00 75.00 89 GLY A O 1
ATOM 747 N N . ASN A 1 90 ? 9.937 18.441 7.487 1.00 82.31 90 ASN A N 1
ATOM 748 C CA . ASN A 1 90 ? 8.643 19.020 7.149 1.00 82.31 90 ASN A CA 1
ATOM 749 C C . ASN A 1 90 ? 7.562 17.941 7.017 1.00 82.31 90 ASN A C 1
ATOM 751 O O . ASN A 1 90 ? 7.835 16.793 6.670 1.00 82.31 90 ASN A O 1
ATOM 755 N N . SER A 1 91 ? 6.315 18.345 7.265 1.00 86.25 91 SER A N 1
ATOM 756 C CA . SER A 1 91 ? 5.145 17.517 6.980 1.00 86.25 91 SER A CA 1
ATOM 757 C C . SER A 1 91 ? 4.751 17.673 5.515 1.00 86.25 91 SER A C 1
ATOM 759 O O . SER A 1 91 ? 4.661 18.796 5.012 1.00 86.25 91 SER A O 1
ATOM 761 N N . TYR A 1 92 ? 4.525 16.549 4.844 1.00 91.81 92 TYR A N 1
ATOM 762 C CA . TYR A 1 92 ? 4.097 16.493 3.452 1.00 91.81 92 TYR A CA 1
ATOM 763 C C . TYR A 1 92 ? 2.763 15.779 3.349 1.00 91.81 92 TYR A C 1
ATOM 765 O O . TYR A 1 92 ? 2.545 14.786 4.041 1.00 91.81 92 TYR A O 1
ATOM 773 N N . ILE A 1 93 ? 1.906 16.275 2.466 1.00 94.38 93 ILE A N 1
ATOM 774 C CA . ILE A 1 93 ? 0.555 15.767 2.276 1.00 94.38 93 ILE A CA 1
ATOM 775 C C . ILE A 1 93 ? 0.529 14.723 1.155 1.00 94.38 93 ILE A C 1
ATOM 777 O O . ILE A 1 93 ? 1.112 14.909 0.084 1.00 94.38 93 ILE A O 1
ATOM 781 N N . VAL A 1 94 ? -0.168 13.622 1.416 1.00 94.69 94 VAL A N 1
ATOM 782 C CA . VAL A 1 94 ? -0.544 12.611 0.429 1.00 94.69 94 VAL A CA 1
ATOM 783 C C . VAL A 1 94 ? -1.805 13.074 -0.274 1.00 94.69 94 VAL A C 1
ATOM 785 O O . VAL A 1 94 ? -2.800 13.363 0.390 1.00 94.69 94 VAL A O 1
ATOM 788 N N . ASP A 1 95 ? -1.762 13.097 -1.608 1.00 92.19 95 ASP A N 1
ATOM 789 C CA . ASP A 1 95 ? -2.918 13.408 -2.450 1.00 92.19 95 ASP A CA 1
ATOM 790 C C . ASP A 1 95 ? -3.627 14.707 -2.010 1.00 92.19 95 ASP A C 1
ATOM 792 O O . ASP A 1 95 ? -4.757 14.673 -1.535 1.00 92.19 95 ASP A O 1
ATOM 796 N N . GLU A 1 96 ? -2.954 15.864 -2.129 1.00 89.19 96 GLU A N 1
ATOM 797 C CA . GLU A 1 96 ? -3.473 17.185 -1.697 1.00 89.19 96 GLU A CA 1
ATOM 798 C C . GLU A 1 96 ? -4.852 17.534 -2.292 1.00 89.19 96 GLU A C 1
ATOM 800 O O . GLU A 1 96 ? -5.627 18.269 -1.687 1.00 89.19 96 GLU A O 1
ATOM 805 N N . GLY A 1 97 ? -5.171 17.014 -3.482 1.00 86.31 97 GLY A N 1
ATOM 806 C CA . GLY A 1 97 ? -6.479 17.186 -4.127 1.00 86.31 97 GLY A CA 1
ATOM 807 C C . GLY A 1 97 ? -7.521 16.132 -3.741 1.00 86.31 97 GLY A C 1
ATOM 808 O O . GLY A 1 97 ? -8.661 16.204 -4.203 1.00 86.31 97 GLY A O 1
ATOM 809 N N . GLY A 1 98 ? -7.136 15.154 -2.928 1.00 90.50 98 GLY A N 1
ATOM 810 C CA . GLY A 1 98 ? -7.923 13.984 -2.588 1.00 90.50 98 GLY A CA 1
ATOM 811 C C . GLY A 1 98 ? -7.776 13.635 -1.112 1.00 90.50 98 GLY A C 1
ATOM 812 O O . GLY A 1 98 ? -8.453 14.273 -0.319 1.00 90.50 98 GLY A O 1
ATOM 813 N N . ILE A 1 99 ? -6.967 12.645 -0.710 1.00 94.19 99 ILE A N 1
ATOM 814 C CA . ILE A 1 99 ? -6.862 12.221 0.706 1.00 94.19 99 ILE A CA 1
ATOM 815 C C . ILE A 1 99 ? -6.585 13.388 1.658 1.00 94.19 99 ILE A C 1
ATOM 817 O O . ILE A 1 99 ? -7.204 13.428 2.727 1.00 94.19 99 ILE A O 1
ATOM 821 N N . ASP A 1 100 ? -5.700 14.315 1.286 1.00 95.50 100 ASP A N 1
ATOM 822 C CA . ASP A 1 100 ? -5.331 15.490 2.083 1.00 95.50 100 ASP A CA 1
ATOM 823 C C . ASP A 1 100 ? -5.024 15.125 3.549 1.00 95.50 100 ASP A C 1
ATOM 825 O O . ASP A 1 100 ? -5.701 15.542 4.495 1.00 95.50 100 ASP A O 1
ATOM 829 N N . LEU A 1 101 ? -4.060 14.219 3.731 1.00 96.38 101 LEU A N 1
ATOM 830 C CA . LEU A 1 101 ? -3.515 13.843 5.036 1.00 96.38 101 LEU A CA 1
ATOM 831 C C . LEU A 1 101 ? -1.988 13.815 4.976 1.00 96.38 101 LEU A C 1
ATOM 833 O O . LEU A 1 101 ? -1.424 13.482 3.932 1.00 96.38 101 LEU A O 1
ATOM 837 N N . PRO A 1 102 ? -1.301 14.128 6.084 1.00 95.75 102 PRO A N 1
ATOM 838 C CA . PRO A 1 102 ? 0.144 14.019 6.137 1.00 95.75 102 PRO A CA 1
ATOM 839 C C . PRO A 1 102 ? 0.612 12.565 6.007 1.00 95.75 102 PRO A C 1
ATOM 841 O O . PRO A 1 102 ? -0.061 11.629 6.448 1.00 95.75 102 PRO A O 1
ATOM 844 N N . TRP A 1 103 ? 1.805 12.384 5.444 1.00 94.81 103 TRP A N 1
ATOM 845 C CA . TRP A 1 103 ? 2.553 11.137 5.576 1.00 94.81 103 TRP A CA 1
ATOM 846 C C . TRP A 1 103 ? 2.785 10.784 7.045 1.00 94.81 103 TRP A C 1
ATOM 848 O O . TRP A 1 103 ? 2.826 11.655 7.918 1.00 94.81 103 TRP A O 1
ATOM 858 N N . ASN A 1 104 ? 2.979 9.492 7.297 1.00 92.25 104 ASN A N 1
ATOM 859 C CA . ASN A 1 104 ? 3.270 8.982 8.620 1.00 92.25 104 ASN A CA 1
ATOM 860 C C . ASN A 1 104 ? 4.466 9.69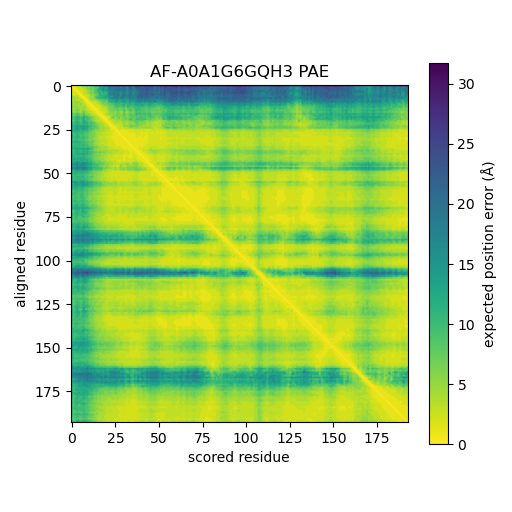0 9.256 1.00 92.25 104 ASN A C 1
ATOM 862 O O . ASN A 1 104 ? 5.505 9.903 8.624 1.00 92.25 104 ASN A O 1
ATOM 866 N N . HIS A 1 105 ? 4.347 9.987 10.542 1.00 88.25 105 HIS A N 1
ATOM 867 C CA . HIS A 1 105 ? 5.510 10.397 11.308 1.00 88.25 105 HIS A CA 1
ATOM 868 C C . HIS A 1 105 ? 6.368 9.173 11.670 1.00 88.25 105 HIS A C 1
ATOM 870 O O . HIS A 1 105 ? 5.921 8.023 11.647 1.00 88.25 105 HIS A O 1
ATOM 876 N N . THR A 1 106 ? 7.627 9.423 12.017 1.00 73.94 106 THR A N 1
ATOM 877 C CA . THR A 1 106 ? 8.543 8.399 12.529 1.00 73.94 106 THR A CA 1
ATOM 878 C C . THR A 1 106 ? 8.854 8.702 13.993 1.00 73.94 106 THR A C 1
ATOM 880 O O . THR A 1 106 ? 9.773 9.473 14.277 1.00 73.94 106 THR A O 1
ATOM 883 N N . ASP A 1 107 ? 8.086 8.132 14.926 1.00 72.12 107 ASP A N 1
ATOM 884 C CA . ASP A 1 107 ? 8.437 8.121 16.354 1.00 72.12 107 ASP A CA 1
ATOM 885 C C . ASP A 1 107 ? 9.038 6.755 16.714 1.00 72.12 107 ASP A C 1
ATOM 887 O O . ASP A 1 107 ? 8.466 5.705 16.443 1.00 72.12 107 ASP A O 1
ATOM 891 N N . ALA A 1 108 ? 10.219 6.763 17.333 1.00 63.06 108 ALA A N 1
ATOM 892 C CA . ALA A 1 108 ? 10.913 5.551 17.759 1.00 63.06 108 ALA A CA 1
ATOM 893 C C . ALA A 1 108 ? 10.311 4.914 19.026 1.00 63.06 108 ALA A C 1
ATOM 895 O O . ALA A 1 108 ? 10.692 3.802 19.391 1.00 63.06 108 ALA A O 1
ATOM 896 N N . LYS A 1 109 ? 9.433 5.621 19.750 1.00 70.19 109 LYS A N 1
ATOM 897 C CA . LYS A 1 109 ? 8.917 5.168 21.053 1.00 70.19 109 LYS A CA 1
ATOM 898 C C . LYS A 1 109 ? 7.624 4.372 20.967 1.00 70.19 109 LYS A C 1
ATOM 900 O O . LYS A 1 109 ? 7.302 3.682 21.934 1.00 70.19 109 LYS A O 1
ATOM 905 N N . LYS A 1 110 ? 6.875 4.496 19.873 1.00 77.12 110 LYS A N 1
ATOM 906 C CA . LYS A 1 110 ? 5.574 3.848 19.711 1.00 77.12 110 LYS A CA 1
ATOM 907 C C . LYS A 1 110 ? 5.412 3.299 18.308 1.00 77.12 110 LYS A C 1
ATOM 909 O O . LYS A 1 110 ? 5.852 3.896 17.333 1.00 77.12 110 LYS A O 1
ATOM 914 N N . THR A 1 111 ? 4.731 2.169 18.231 1.00 86.75 111 THR A N 1
ATOM 915 C CA . THR A 1 111 ? 4.318 1.565 16.975 1.00 86.75 111 THR A CA 1
ATOM 916 C C . THR A 1 111 ? 3.306 2.468 16.276 1.00 86.75 111 THR A C 1
ATOM 918 O O . THR A 1 111 ? 2.218 2.695 16.806 1.00 86.75 111 THR A O 1
ATOM 921 N N . TRP A 1 112 ? 3.636 2.952 15.076 1.00 92.00 112 TRP A N 1
ATOM 922 C CA . TRP A 1 112 ? 2.773 3.858 14.309 1.00 92.00 112 TRP A CA 1
ATOM 923 C C . TRP A 1 112 ? 1.342 3.322 14.156 1.00 92.00 112 TRP A C 1
ATOM 925 O O . TRP A 1 112 ? 0.381 4.025 14.461 1.00 92.00 112 TRP A O 1
ATOM 935 N N . ALA A 1 113 ? 1.183 2.053 13.763 1.00 89.69 113 ALA A N 1
ATOM 936 C CA . ALA A 1 113 ? -0.130 1.441 13.546 1.00 89.69 113 ALA A CA 1
ATOM 937 C C . ALA A 1 113 ? -0.995 1.361 14.823 1.00 89.69 113 ALA A C 1
ATOM 939 O O . ALA A 1 113 ? -2.225 1.387 14.745 1.00 89.69 113 ALA A O 1
ATOM 940 N N . GLU A 1 114 ? -0.375 1.311 16.004 1.00 89.44 114 GLU A N 1
ATOM 941 C CA . GLU A 1 114 ? -1.069 1.179 17.292 1.00 89.44 114 GLU A CA 1
ATOM 942 C C . GLU A 1 114 ? -1.457 2.530 17.901 1.00 89.44 114 GLU A C 1
ATOM 944 O O . GLU A 1 114 ? -2.320 2.595 18.779 1.00 89.44 114 GLU A O 1
ATOM 949 N N . GLU A 1 115 ? -0.851 3.630 17.451 1.00 91.94 115 GLU A N 1
ATOM 950 C CA . GLU A 1 115 ? -1.133 4.938 18.025 1.00 91.94 115 GLU A CA 1
ATOM 951 C C . GLU A 1 115 ? -2.437 5.522 17.463 1.00 91.94 115 GLU A C 1
ATOM 953 O O . GLU A 1 115 ? -2.624 5.643 16.257 1.00 91.94 115 GLU A O 1
ATOM 958 N N . ALA A 1 116 ? -3.378 5.890 18.334 1.00 91.94 116 ALA A N 1
ATOM 959 C CA . ALA A 1 116 ? -4.724 6.283 17.907 1.00 91.94 116 ALA A CA 1
ATOM 960 C C . ALA A 1 116 ? -4.749 7.518 16.985 1.00 91.94 116 ALA A C 1
ATOM 962 O O . ALA A 1 116 ? -5.615 7.618 16.117 1.00 91.94 116 ALA A O 1
ATOM 963 N N . SER A 1 117 ? -3.807 8.451 17.150 1.00 92.19 117 SER A N 1
ATOM 964 C CA . SER A 1 117 ? -3.720 9.670 16.337 1.00 92.19 117 SER A CA 1
ATOM 965 C C . SER A 1 117 ? -3.340 9.404 14.881 1.00 92.19 117 SER A C 1
ATOM 967 O O . SER A 1 117 ? -3.738 10.188 14.017 1.00 92.19 117 SER A O 1
ATOM 969 N N . THR A 1 118 ? -2.644 8.298 14.594 1.00 94.62 118 THR A N 1
ATOM 970 C CA . THR A 1 118 ? -2.101 7.991 13.258 1.00 94.62 118 THR A CA 1
ATOM 971 C C . THR A 1 118 ? -3.154 7.552 12.251 1.00 94.62 118 THR A C 1
ATOM 973 O O . THR A 1 118 ? -2.854 7.414 11.072 1.00 94.62 118 THR A O 1
ATOM 976 N N . VAL A 1 119 ? -4.415 7.393 12.671 1.00 96.50 119 VAL A N 1
ATOM 977 C CA . VAL A 1 119 ? -5.536 7.275 11.725 1.00 96.50 119 VAL A CA 1
ATOM 978 C C . VAL A 1 119 ? -5.640 8.508 10.816 1.00 96.50 119 VAL A C 1
ATOM 980 O O . VAL A 1 119 ? -6.094 8.389 9.687 1.00 96.50 119 VAL A O 1
ATOM 983 N N . ASN A 1 120 ? -5.177 9.677 11.277 1.00 96.44 120 ASN A N 1
ATOM 984 C CA . ASN A 1 120 ? -5.148 10.920 10.498 1.00 96.44 120 ASN A CA 1
ATOM 985 C C . ASN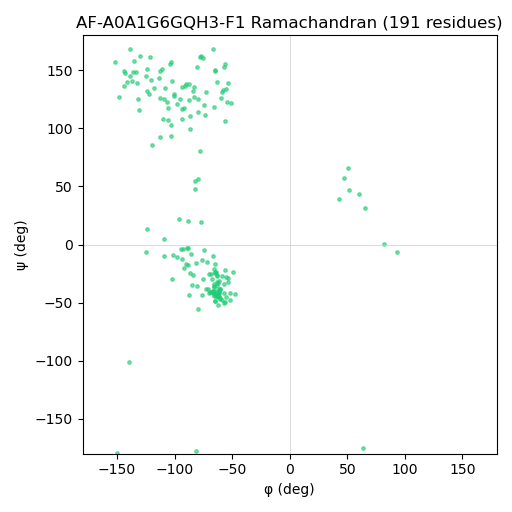 A 1 120 ? -3.855 11.083 9.680 1.00 96.44 120 ASN A C 1
ATOM 987 O O . ASN A 1 120 ? -3.501 12.199 9.308 1.00 96.44 120 ASN A O 1
ATOM 991 N N . GLU A 1 121 ? -3.139 9.992 9.432 1.00 96.31 121 GLU A N 1
ATOM 992 C CA . GLU A 1 121 ? -1.910 9.958 8.647 1.00 96.31 121 GLU A CA 1
ATOM 993 C C . GLU A 1 121 ? -2.004 8.856 7.593 1.00 96.31 121 GLU A C 1
ATOM 995 O O . GLU A 1 121 ? -2.813 7.929 7.706 1.00 96.31 121 GLU A O 1
ATOM 1000 N N . VAL A 1 122 ? -1.144 8.937 6.582 1.00 96.88 122 VAL A N 1
ATOM 1001 C CA . VAL A 1 122 ? -0.990 7.883 5.578 1.00 96.88 122 VAL A CA 1
ATOM 1002 C C . VAL A 1 122 ? 0.318 7.139 5.806 1.00 96.88 122 VAL A C 1
ATOM 1004 O O . VAL A 1 122 ? 1.396 7.731 5.789 1.00 96.88 122 VAL A O 1
ATOM 1007 N N . GLY A 1 123 ? 0.226 5.827 6.004 1.00 95.25 123 GLY A N 1
AT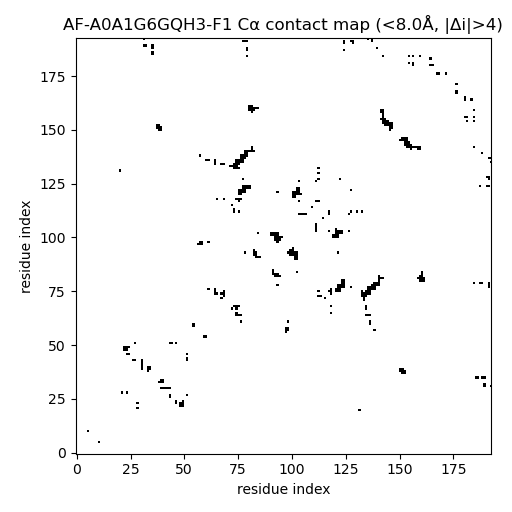OM 1008 C CA . GLY A 1 123 ? 1.375 4.942 6.142 1.00 95.25 123 GLY A CA 1
ATOM 1009 C C . GLY A 1 123 ? 2.091 4.714 4.815 1.00 95.25 123 GLY A C 1
ATOM 1010 O O . G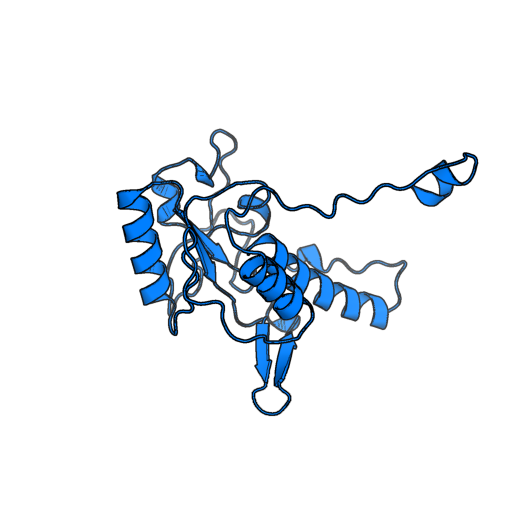LY A 1 123 ? 1.476 4.365 3.810 1.00 95.25 123 GLY A O 1
ATOM 1011 N N . SER A 1 124 ? 3.410 4.868 4.818 1.00 92.88 124 SER A N 1
ATOM 1012 C CA . SER A 1 124 ? 4.265 4.363 3.743 1.00 92.88 124 SER A CA 1
ATOM 1013 C C . SER A 1 124 ? 4.481 2.852 3.865 1.00 92.88 124 SER A C 1
ATOM 1015 O O . SER A 1 124 ? 4.355 2.281 4.954 1.00 92.88 124 SER A O 1
ATOM 1017 N N . ILE A 1 125 ? 4.914 2.218 2.768 1.00 90.56 125 ILE A N 1
ATOM 1018 C CA . ILE A 1 125 ? 5.351 0.811 2.749 1.00 90.56 125 ILE A CA 1
ATOM 1019 C C . ILE A 1 125 ? 6.318 0.488 3.901 1.00 90.56 125 ILE A C 1
ATOM 1021 O O . ILE A 1 125 ? 6.148 -0.505 4.600 1.00 90.56 125 ILE A O 1
ATOM 1025 N N . TYR A 1 126 ? 7.275 1.377 4.178 1.00 88.25 126 TYR A N 1
ATOM 1026 C CA . TYR A 1 126 ? 8.290 1.192 5.218 1.00 88.25 126 TYR A CA 1
ATOM 1027 C C . TYR A 1 126 ? 7.728 1.150 6.637 1.00 88.25 126 TYR A C 1
ATOM 1029 O O . TYR A 1 126 ? 8.380 0.633 7.540 1.00 88.25 126 TYR A O 1
ATOM 1037 N N . THR A 1 127 ? 6.562 1.757 6.841 1.00 89.62 127 THR A N 1
ATOM 1038 C CA . THR A 1 127 ? 5.967 1.922 8.168 1.00 89.62 127 THR A CA 1
ATOM 1039 C C . THR A 1 127 ? 4.858 0.918 8.418 1.00 89.62 127 THR A C 1
ATOM 1041 O O . THR A 1 127 ? 4.663 0.542 9.565 1.00 89.62 127 THR A O 1
ATOM 1044 N N . VAL A 1 128 ? 4.143 0.467 7.383 1.00 90.88 128 VAL A N 1
ATOM 1045 C CA . VAL A 1 128 ? 3.106 -0.563 7.546 1.00 90.88 128 VAL A CA 1
ATOM 1046 C C . VAL A 1 128 ? 3.667 -1.987 7.472 1.00 90.88 128 VAL A C 1
ATOM 1048 O O . VAL A 1 128 ? 3.076 -2.900 8.044 1.00 90.88 128 VAL A O 1
ATOM 1051 N N . GLN A 1 129 ? 4.815 -2.196 6.814 1.00 87.81 129 GLN A N 1
ATOM 1052 C CA . GLN A 1 129 ? 5.365 -3.536 6.609 1.00 87.81 129 GLN A CA 1
ATOM 1053 C C . GLN A 1 129 ? 5.523 -4.306 7.930 1.00 87.81 129 GLN A C 1
ATOM 1055 O O . GLN A 1 129 ? 6.243 -3.894 8.840 1.00 87.81 129 GLN A O 1
ATOM 1060 N N . GLY A 1 130 ? 4.880 -5.474 7.991 1.00 86.62 130 GLY A N 1
ATOM 1061 C CA . GLY A 1 130 ? 4.926 -6.381 9.137 1.00 86.62 130 GLY A CA 1
ATOM 1062 C C . GLY A 1 130 ? 3.801 -6.192 10.157 1.00 86.62 130 GLY A C 1
ATOM 1063 O O . GLY A 1 130 ? 3.691 -7.035 11.053 1.00 86.62 130 GLY A O 1
ATOM 1064 N N . PHE A 1 131 ? 2.964 -5.159 10.011 1.00 89.19 131 PHE A N 1
ATOM 1065 C CA . PHE A 1 131 ? 1.788 -4.943 10.854 1.00 89.19 131 PHE A CA 1
ATOM 1066 C C . PHE A 1 131 ? 0.543 -5.620 10.290 1.00 89.19 131 PHE A C 1
ATOM 1068 O O . PHE A 1 131 ? 0.259 -5.526 9.101 1.00 89.19 131 PHE A O 1
ATOM 1075 N N . ASP A 1 132 ? -0.229 -6.230 11.186 1.00 90.81 132 ASP A N 1
ATOM 1076 C CA . ASP A 1 132 ? -1.558 -6.744 10.876 1.00 90.81 132 ASP A CA 1
ATOM 1077 C C . ASP A 1 132 ? -2.593 -5.676 11.275 1.00 90.81 132 ASP A C 1
ATOM 1079 O O . ASP A 1 132 ? -2.595 -5.179 12.406 1.00 90.81 132 ASP A O 1
ATOM 1083 N N . LEU A 1 133 ? -3.453 -5.286 10.332 1.00 93.88 133 LEU A N 1
ATOM 1084 C CA . LEU A 1 133 ? -4.493 -4.270 10.516 1.00 93.88 133 LEU A CA 1
ATOM 1085 C C . LEU A 1 133 ? -5.879 -4.915 10.453 1.00 93.88 133 LEU A C 1
ATOM 1087 O O . LEU A 1 133 ? -6.091 -5.872 9.714 1.00 93.88 133 LEU A O 1
ATOM 1091 N N . ASN A 1 134 ? -6.851 -4.348 11.173 1.00 95.31 134 ASN A N 1
ATOM 1092 C CA . ASN A 1 134 ? -8.243 -4.803 11.075 1.00 95.31 134 ASN A CA 1
ATOM 1093 C C . ASN A 1 134 ? -8.867 -4.401 9.731 1.00 95.31 134 ASN A C 1
ATOM 1095 O O . ASN A 1 134 ? -9.654 -5.150 9.162 1.00 95.31 134 ASN A O 1
ATOM 1099 N N . TYR A 1 135 ? -8.533 -3.199 9.251 1.00 96.69 135 TYR A N 1
ATOM 1100 C CA . TYR A 1 135 ? -8.883 -2.698 7.923 1.00 96.69 135 TYR A CA 1
ATOM 1101 C C . TYR A 1 135 ? -7.731 -1.854 7.385 1.00 96.69 135 TYR A C 1
ATOM 1103 O O . TYR A 1 135 ? -7.196 -0.993 8.085 1.00 96.69 135 TYR A O 1
ATOM 1111 N N . VAL A 1 136 ? -7.392 -2.043 6.118 1.00 96.88 136 VAL A N 1
ATOM 1112 C CA . VAL A 1 136 ? -6.423 -1.205 5.415 1.00 96.88 136 VAL A CA 1
ATOM 1113 C C . VAL A 1 136 ? -7.114 -0.518 4.245 1.00 96.88 136 VAL A C 1
ATOM 1115 O O . VAL A 1 136 ? -7.908 -1.127 3.530 1.00 96.88 136 VAL A O 1
ATOM 1118 N N . GLY A 1 137 ? -6.866 0.779 4.088 1.00 97.38 137 GLY A N 1
ATOM 1119 C CA . GLY A 1 137 ? -7.240 1.516 2.889 1.00 97.38 137 GLY A CA 1
ATOM 1120 C C . GLY A 1 137 ? -5.993 1.779 2.068 1.00 97.38 137 GLY A C 1
ATOM 1121 O O . GLY A 1 137 ? -5.174 2.603 2.468 1.00 97.38 137 GLY A O 1
ATOM 1122 N N . VAL A 1 138 ? -5.852 1.074 0.949 1.00 96.88 138 VAL A N 1
ATOM 1123 C CA . VAL A 1 138 ? -4.686 1.185 0.068 1.00 96.88 138 VAL A CA 1
ATOM 1124 C C . VAL A 1 138 ? -4.954 2.235 -1.000 1.00 96.88 138 VAL A C 1
ATOM 1126 O O . VAL A 1 138 ? -5.864 2.094 -1.816 1.00 96.88 138 VAL A O 1
ATOM 1129 N N . ILE A 1 139 ? -4.154 3.296 -0.988 1.00 95.75 139 ILE A N 1
ATOM 1130 C CA . ILE A 1 139 ? -4.161 4.339 -2.006 1.00 95.75 139 ILE A CA 1
ATOM 1131 C C . ILE A 1 139 ? -3.111 3.986 -3.053 1.00 95.75 139 ILE A C 1
ATOM 1133 O O . ILE A 1 139 ? -1.915 3.915 -2.769 1.00 95.75 139 ILE A O 1
ATOM 1137 N N . ILE A 1 140 ? -3.587 3.750 -4.270 1.00 94.12 140 ILE A N 1
ATOM 1138 C CA . ILE A 1 140 ? -2.746 3.499 -5.434 1.00 94.12 140 ILE A CA 1
ATOM 1139 C C . ILE A 1 140 ? -2.537 4.843 -6.127 1.00 94.12 140 ILE A C 1
ATOM 1141 O O . ILE A 1 140 ? -3.476 5.417 -6.680 1.00 94.12 140 ILE A O 1
ATOM 1145 N N . GLY A 1 141 ? -1.325 5.377 -6.027 1.00 93.19 141 GLY A N 1
ATOM 1146 C CA . GLY A 1 141 ? -0.963 6.652 -6.626 1.00 93.19 141 GLY A CA 1
ATOM 1147 C C . GLY A 1 141 ? -0.613 6.552 -8.121 1.00 93.19 141 GLY A C 1
ATOM 1148 O O . GLY A 1 141 ? -0.711 5.492 -8.743 1.00 93.19 141 GLY A O 1
ATOM 1149 N N . PRO A 1 142 ? -0.215 7.679 -8.739 1.00 93.62 142 PRO A N 1
ATOM 1150 C CA . PRO A 1 142 ? -0.105 7.830 -10.194 1.00 93.62 142 PRO A CA 1
ATOM 1151 C C . PRO A 1 142 ? 0.972 6.985 -10.891 1.00 93.62 142 PRO A C 1
ATOM 1153 O O . PRO A 1 142 ? 0.974 6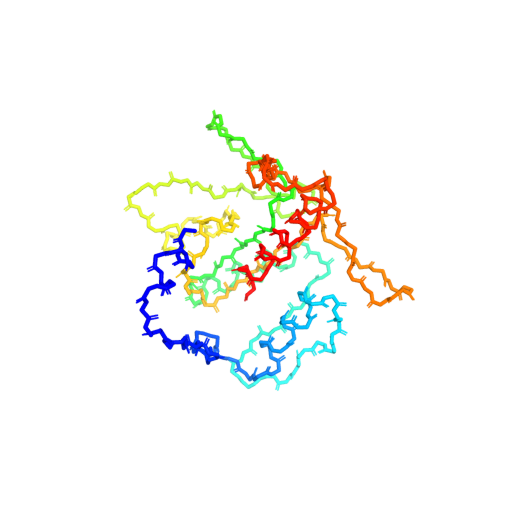.940 -12.131 1.00 93.62 142 PRO A O 1
ATOM 1156 N N . SER A 1 143 ? 1.873 6.332 -10.144 1.00 94.50 143 SER A N 1
ATOM 1157 C CA . SER A 1 143 ? 2.853 5.408 -10.733 1.00 94.50 143 SER A CA 1
ATOM 1158 C C . SER A 1 143 ? 2.223 4.109 -11.221 1.00 94.50 143 SER A C 1
ATOM 1160 O O . SER A 1 143 ? 2.849 3.401 -12.006 1.00 94.50 143 SER A O 1
ATOM 1162 N N . ILE A 1 144 ? 0.987 3.814 -10.816 1.00 94.06 144 ILE A N 1
ATOM 1163 C CA . ILE A 1 144 ? 0.240 2.636 -11.243 1.00 94.06 144 ILE A CA 1
ATOM 1164 C C . ILE A 1 144 ? -1.078 3.102 -11.857 1.00 94.06 144 ILE A C 1
ATOM 1166 O O . ILE A 1 144 ? -1.786 3.960 -11.334 1.00 94.06 144 ILE A O 1
ATOM 1170 N N . SER A 1 145 ? -1.400 2.560 -13.021 1.00 92.94 145 SER A N 1
ATOM 1171 C CA . SER A 1 145 ? -2.602 2.893 -13.779 1.00 92.94 145 SER A CA 1
ATOM 1172 C C . SER A 1 145 ? -3.044 1.688 -14.590 1.00 92.94 145 SER A C 1
ATOM 1174 O O . SER A 1 145 ? -2.420 0.636 -14.505 1.00 92.94 145 SER A O 1
ATOM 1176 N N . TYR A 1 146 ? -4.117 1.825 -15.357 1.00 92.00 146 TYR A N 1
ATOM 1177 C CA . TYR A 1 146 ? -4.712 0.725 -16.098 1.00 92.00 146 TYR A CA 1
ATOM 1178 C C . TYR A 1 146 ? -4.999 1.132 -17.539 1.00 92.00 146 TYR A C 1
ATOM 1180 O O . TYR A 1 146 ? -5.441 2.255 -17.790 1.00 92.00 146 TYR A O 1
ATOM 1188 N N . ASP A 1 147 ? -4.717 0.225 -18.468 1.00 93.19 147 ASP A N 1
ATOM 1189 C CA . ASP A 1 147 ? -5.054 0.329 -19.882 1.00 93.19 147 ASP A CA 1
ATOM 1190 C C . ASP A 1 147 ? -6.270 -0.556 -20.182 1.00 93.19 147 ASP A C 1
ATOM 1192 O O . ASP A 1 147 ? -6.139 -1.773 -20.326 1.00 93.19 147 ASP A O 1
ATOM 1196 N N . ASP A 1 148 ? -7.447 0.060 -20.312 1.00 90.88 148 ASP A N 1
ATOM 1197 C CA . ASP A 1 148 ? -8.692 -0.651 -20.631 1.00 90.88 148 ASP A CA 1
ATOM 1198 C C . ASP A 1 148 ? -8.669 -1.324 -22.018 1.00 90.88 148 ASP A C 1
ATOM 1200 O O . ASP A 1 148 ? -9.415 -2.273 -22.255 1.00 90.88 148 ASP A O 1
ATOM 1204 N N . GLU A 1 149 ? -7.841 -0.850 -22.959 1.00 93.00 149 GLU A N 1
ATOM 1205 C CA . GLU A 1 149 ? -7.758 -1.439 -24.304 1.00 93.00 149 GLU A CA 1
ATOM 1206 C C . GLU A 1 149 ? -6.881 -2.693 -24.322 1.00 93.00 149 GLU A C 1
ATOM 1208 O O . GLU A 1 149 ? -7.142 -3.626 -25.090 1.00 93.00 149 GLU A O 1
ATOM 1213 N N . ARG A 1 150 ? -5.816 -2.698 -23.512 1.00 91.00 150 ARG A N 1
ATOM 1214 C CA . ARG A 1 150 ? -4.835 -3.794 -23.447 1.00 91.00 150 ARG A CA 1
ATOM 1215 C C . ARG A 1 150 ? -5.075 -4.767 -22.300 1.00 91.00 150 ARG A C 1
ATOM 1217 O O . ARG A 1 150 ? -4.440 -5.819 -22.305 1.00 91.00 150 ARG A O 1
ATOM 1224 N N . ASP A 1 151 ? -5.973 -4.432 -21.377 1.00 89.19 151 ASP A N 1
ATOM 1225 C CA . ASP A 1 151 ? -6.304 -5.218 -20.184 1.00 89.19 151 ASP A CA 1
ATOM 1226 C C . ASP A 1 151 ? -5.078 -5.431 -19.273 1.00 89.19 151 ASP A C 1
ATOM 1228 O O . ASP A 1 151 ? -4.774 -6.542 -18.840 1.00 89.19 151 ASP A O 1
ATOM 1232 N N . GLN A 1 152 ? -4.298 -4.360 -19.066 1.00 90.88 152 GLN A N 1
ATOM 1233 C CA . GLN A 1 152 ? -2.994 -4.403 -18.390 1.00 90.88 152 GLN A CA 1
ATOM 1234 C C . GLN A 1 152 ? -2.754 -3.163 -17.522 1.00 90.88 152 GLN A C 1
ATOM 1236 O O . GLN A 1 152 ? -3.159 -2.050 -17.858 1.00 90.88 152 GLN A O 1
ATOM 1241 N N . LEU A 1 153 ? -2.024 -3.342 -16.424 1.00 92.00 153 LEU A N 1
ATOM 1242 C CA . LEU A 1 153 ? -1.437 -2.255 -15.656 1.00 92.00 153 LEU A CA 1
ATOM 1243 C C . LEU A 1 153 ? -0.407 -1.482 -16.488 1.00 92.00 153 LEU A C 1
ATOM 1245 O O . LEU A 1 153 ? 0.437 -2.041 -17.191 1.00 92.00 153 LEU A O 1
ATOM 1249 N N . ILE A 1 154 ? -0.428 -0.164 -16.323 1.00 92.88 154 ILE A N 1
ATOM 1250 C CA . ILE A 1 154 ? 0.621 0.738 -16.783 1.00 92.88 154 ILE A CA 1
ATOM 1251 C C . ILE A 1 154 ? 1.404 1.192 -15.558 1.00 92.88 154 ILE A C 1
ATOM 1253 O O . ILE A 1 154 ? 0.861 1.883 -14.694 1.00 92.88 154 ILE A O 1
ATOM 1257 N N . ILE A 1 155 ? 2.689 0.853 -15.521 1.00 93.31 155 ILE A N 1
ATOM 1258 C CA . ILE A 1 155 ? 3.611 1.298 -14.478 1.00 93.31 155 ILE A CA 1
ATOM 1259 C C . ILE A 1 155 ? 4.444 2.466 -15.009 1.00 93.31 155 ILE A C 1
ATOM 1261 O O . ILE A 1 155 ? 5.029 2.381 -16.089 1.00 93.31 155 ILE A O 1
ATOM 1265 N N . ARG A 1 156 ? 4.494 3.556 -14.242 1.00 93.69 156 ARG A N 1
ATOM 1266 C CA . ARG A 1 156 ? 5.194 4.810 -14.552 1.00 93.69 156 ARG A CA 1
ATOM 1267 C C . ARG A 1 156 ? 6.258 5.105 -13.494 1.00 93.69 156 ARG A C 1
ATOM 1269 O O . ARG A 1 156 ? 5.979 5.820 -12.526 1.00 93.69 156 ARG A O 1
ATOM 1276 N N . PRO A 1 157 ? 7.482 4.560 -13.639 1.00 91.12 157 PRO A N 1
ATOM 1277 C CA . PRO A 1 157 ? 8.570 4.781 -12.688 1.00 91.12 157 PRO A CA 1
ATOM 1278 C C . PRO A 1 157 ? 8.914 6.247 -12.428 1.00 91.12 157 PRO A C 1
ATOM 1280 O O . PRO A 1 157 ? 9.378 6.579 -11.340 1.00 91.12 157 PRO A O 1
ATOM 1283 N N . GLU A 1 158 ? 8.674 7.122 -13.401 1.00 90.44 158 GLU A N 1
ATOM 1284 C CA . GLU A 1 158 ? 8.859 8.570 -13.304 1.00 90.44 158 GLU A CA 1
ATOM 1285 C C . GLU A 1 158 ? 7.918 9.253 -12.296 1.00 90.44 158 GLU A C 1
ATOM 1287 O O . GLU A 1 158 ? 8.246 10.321 -11.766 1.00 90.44 158 GLU A O 1
ATOM 1292 N N . GLU A 1 159 ? 6.774 8.636 -11.989 1.00 92.25 159 GLU A N 1
ATOM 1293 C CA . GLU A 1 159 ? 5.832 9.149 -10.994 1.00 92.25 159 GLU A CA 1
ATOM 1294 C C . GLU A 1 159 ? 6.107 8.637 -9.579 1.00 92.25 159 GLU A C 1
ATOM 1296 O O . GLU A 1 159 ? 5.684 9.271 -8.614 1.00 92.25 159 GLU A O 1
ATOM 1301 N N . TYR A 1 160 ? 6.896 7.572 -9.438 1.00 90.38 160 TYR A N 1
ATOM 1302 C CA . TYR A 1 160 ? 7.299 7.042 -8.139 1.00 90.38 160 TYR A CA 1
ATOM 1303 C C . TYR A 1 160 ? 8.366 7.946 -7.501 1.00 90.38 160 TYR A C 1
ATOM 1305 O O . TYR A 1 160 ? 9.442 8.168 -8.064 1.00 90.38 160 TYR A O 1
ATOM 1313 N N . LYS A 1 161 ? 8.080 8.502 -6.320 1.00 88.81 161 LYS A N 1
ATOM 1314 C CA . LYS A 1 161 ? 8.911 9.537 -5.673 1.00 88.81 161 LYS A CA 1
ATOM 1315 C C . LYS A 1 161 ? 9.947 8.978 -4.705 1.00 88.81 161 LYS A C 1
ATOM 1317 O O . LYS A 1 161 ? 10.770 9.744 -4.199 1.00 88.81 161 LYS A O 1
ATOM 1322 N N . ASP A 1 162 ? 9.962 7.669 -4.464 1.00 84.44 162 ASP A N 1
ATOM 1323 C CA . ASP A 1 162 ? 11.018 7.033 -3.679 1.00 84.44 162 ASP A CA 1
ATOM 1324 C C . ASP A 1 162 ? 12.293 6.845 -4.510 1.00 84.44 162 ASP A C 1
ATOM 1326 O O . ASP A 1 162 ? 12.612 5.776 -5.036 1.00 84.44 162 ASP A O 1
ATOM 1330 N N . THR A 1 163 ? 13.053 7.929 -4.621 1.00 75.62 163 THR A N 1
ATOM 1331 C CA . THR A 1 163 ? 14.318 7.948 -5.359 1.00 75.62 163 THR A CA 1
ATOM 1332 C C . THR A 1 163 ? 15.398 7.072 -4.723 1.00 75.62 163 THR A C 1
ATOM 1334 O O . THR A 1 163 ? 16.354 6.699 -5.403 1.00 75.62 163 THR A O 1
ATOM 1337 N N . GLU A 1 164 ? 15.282 6.748 -3.430 1.00 73.00 164 GLU A N 1
ATOM 1338 C CA . GLU A 1 164 ? 16.259 5.901 -2.738 1.00 73.00 164 GLU A CA 1
ATOM 1339 C C . GLU A 1 164 ? 16.101 4.427 -3.118 1.00 73.00 164 GLU A C 1
ATOM 1341 O O . GLU A 1 164 ? 17.106 3.711 -3.181 1.00 73.00 164 GLU A O 1
ATOM 1346 N N . ALA A 1 165 ? 14.882 3.992 -3.452 1.00 67.25 165 ALA A N 1
ATOM 1347 C CA . ALA A 1 165 ? 14.637 2.645 -3.955 1.00 67.25 165 ALA A CA 1
ATOM 1348 C C . ALA A 1 165 ? 15.348 2.380 -5.299 1.00 67.25 165 ALA A C 1
ATOM 1350 O O . ALA A 1 165 ? 15.751 1.253 -5.577 1.00 67.25 165 ALA A O 1
ATOM 1351 N N . TYR A 1 166 ? 15.598 3.418 -6.106 1.00 71.94 166 TYR A N 1
ATOM 1352 C CA . TYR A 1 166 ? 16.192 3.306 -7.447 1.00 71.94 166 TYR A CA 1
ATOM 1353 C C . TYR A 1 166 ? 17.703 3.527 -7.514 1.00 71.94 166 TYR A C 1
ATOM 1355 O O . TYR A 1 166 ? 18.235 3.860 -8.579 1.00 71.94 166 TYR A O 1
ATOM 1363 N N . ARG A 1 167 ? 18.432 3.356 -6.405 1.00 72.62 167 ARG A N 1
ATOM 1364 C CA . ARG A 1 167 ? 19.900 3.450 -6.430 1.00 72.62 167 ARG A CA 1
ATOM 1365 C C . ARG A 1 167 ? 20.474 2.469 -7.456 1.00 72.62 167 ARG A C 1
ATOM 1367 O O . ARG A 1 167 ? 20.515 1.265 -7.210 1.00 72.62 167 ARG A O 1
ATOM 1374 N N . LYS A 1 168 ? 20.944 3.013 -8.590 1.00 69.19 168 LYS A N 1
ATOM 1375 C CA . LYS A 1 168 ? 21.495 2.234 -9.706 1.00 69.19 168 LYS A CA 1
ATOM 1376 C C . LYS A 1 168 ? 22.559 1.267 -9.202 1.00 69.19 168 LYS A C 1
ATOM 1378 O O . LYS A 1 168 ? 23.577 1.661 -8.621 1.00 69.19 168 LYS A O 1
ATOM 1383 N N . ARG A 1 169 ? 22.313 -0.007 -9.469 1.00 73.56 169 ARG A N 1
ATOM 1384 C CA . ARG A 1 169 ? 23.224 -1.108 -9.190 1.00 73.56 169 ARG A CA 1
ATOM 1385 C C . ARG A 1 169 ? 24.278 -1.129 -10.293 1.00 73.56 169 ARG A C 1
ATOM 1387 O O . ARG A 1 169 ? 23.955 -1.355 -11.454 1.00 73.56 169 ARG A O 1
ATOM 1394 N N . LYS A 1 170 ? 25.543 -0.861 -9.944 1.00 76.38 170 LYS A N 1
ATOM 1395 C CA . LYS A 1 170 ? 26.668 -0.847 -10.908 1.00 76.38 170 LYS A CA 1
ATOM 1396 C C . LYS A 1 170 ? 26.956 -2.222 -11.519 1.00 76.38 170 LYS A C 1
ATOM 1398 O O . LYS A 1 170 ? 27.691 -2.310 -12.494 1.00 76.38 170 LYS A O 1
ATOM 1403 N N . ASP A 1 171 ? 26.435 -3.269 -10.897 1.00 83.38 171 ASP A N 1
ATOM 1404 C CA . ASP A 1 171 ? 26.545 -4.664 -11.305 1.00 83.38 171 ASP A CA 1
ATOM 1405 C C . ASP A 1 171 ? 25.425 -5.117 -12.258 1.00 83.38 171 ASP A C 1
ATOM 1407 O O . ASP A 1 171 ? 25.473 -6.252 -12.718 1.00 83.38 171 ASP A O 1
ATOM 1411 N N . LEU A 1 172 ? 24.448 -4.253 -12.563 1.00 84.25 172 LEU A N 1
ATOM 1412 C CA . LEU A 1 172 ? 23.353 -4.526 -13.498 1.00 84.25 172 LEU A CA 1
ATOM 1413 C C . LEU A 1 172 ? 23.486 -3.689 -14.777 1.00 84.25 172 LEU A C 1
ATOM 1415 O O . LEU A 1 172 ? 23.998 -2.566 -14.757 1.00 84.25 172 LEU A O 1
ATOM 1419 N N . THR A 1 173 ? 22.981 -4.225 -15.884 1.00 87.94 173 THR A N 1
ATOM 1420 C CA . THR A 1 173 ? 22.774 -3.492 -17.140 1.00 87.94 173 THR A CA 1
ATOM 1421 C C . THR A 1 173 ? 21.693 -2.416 -16.986 1.00 87.94 173 THR A C 1
ATOM 1423 O O . THR A 1 173 ? 20.975 -2.365 -15.985 1.00 87.94 173 THR A O 1
ATOM 1426 N N . GLU A 1 174 ? 21.573 -1.514 -17.963 1.00 84.25 174 GLU A N 1
ATOM 1427 C CA . GLU A 1 174 ? 20.527 -0.482 -17.925 1.00 84.25 174 GLU A CA 1
ATOM 1428 C C . GLU A 1 174 ? 19.127 -1.115 -17.986 1.00 84.25 174 GLU A C 1
ATOM 1430 O O . GLU A 1 174 ? 18.284 -0.783 -17.159 1.00 84.25 174 GLU A O 1
ATOM 1435 N N . ASP A 1 175 ? 18.916 -2.099 -18.867 1.00 87.69 175 ASP A N 1
ATOM 1436 C CA . ASP A 1 175 ? 17.636 -2.809 -18.996 1.00 87.69 175 ASP A CA 1
ATOM 1437 C C . ASP A 1 175 ? 17.251 -3.537 -17.697 1.00 87.69 175 ASP A C 1
ATOM 1439 O O . ASP A 1 175 ? 16.103 -3.472 -17.258 1.00 87.69 175 ASP A O 1
ATOM 1443 N N . GLU A 1 176 ? 18.212 -4.182 -17.028 1.00 87.81 176 GLU A N 1
ATOM 1444 C CA . GLU A 1 176 ? 17.982 -4.819 -15.724 1.00 87.81 176 GLU A CA 1
ATOM 1445 C C . GLU A 1 176 ? 17.656 -3.801 -14.626 1.00 87.81 176 GLU A C 1
ATOM 1447 O O . GLU A 1 176 ? 16.833 -4.086 -13.756 1.00 87.81 176 GLU A O 1
ATOM 1452 N N . ASN A 1 177 ? 18.271 -2.612 -14.653 1.00 85.69 177 ASN A N 1
ATOM 1453 C CA . ASN A 1 177 ? 17.919 -1.545 -13.718 1.00 85.69 177 ASN A CA 1
ATOM 1454 C C . ASN A 1 177 ? 16.497 -1.026 -13.980 1.00 85.69 177 ASN A C 1
ATOM 1456 O O . ASN A 1 177 ? 15.782 -0.783 -13.013 1.00 85.69 177 ASN A O 1
ATOM 1460 N N . GLU A 1 178 ? 16.063 -0.880 -15.235 1.00 86.31 178 GLU A N 1
ATOM 1461 C CA . GLU A 1 178 ? 14.685 -0.462 -15.540 1.00 86.31 178 GLU A CA 1
ATOM 1462 C C . GLU A 1 178 ? 13.657 -1.513 -15.105 1.00 86.31 178 GLU A C 1
ATOM 1464 O O . GLU A 1 178 ? 12.683 -1.172 -14.432 1.00 86.31 178 GLU A O 1
ATOM 1469 N N . GLN A 1 179 ? 13.908 -2.798 -15.374 1.00 88.25 179 GLN A N 1
ATOM 1470 C CA . GLN A 1 179 ? 13.054 -3.886 -14.878 1.00 88.25 179 GLN A CA 1
ATOM 1471 C C . GLN A 1 179 ? 13.005 -3.929 -13.347 1.00 88.25 179 GLN A C 1
ATOM 1473 O O . GLN A 1 179 ? 11.947 -4.138 -12.754 1.00 88.25 179 GLN A O 1
ATOM 1478 N N . LEU A 1 180 ? 14.133 -3.666 -12.681 1.00 88.31 180 LEU A N 1
ATOM 1479 C CA . LEU A 1 180 ? 14.176 -3.582 -11.225 1.00 88.31 180 LEU A CA 1
ATOM 1480 C C . LEU A 1 180 ? 13.264 -2.470 -10.687 1.00 88.31 180 LEU A C 1
ATOM 1482 O O . LEU A 1 180 ? 12.614 -2.687 -9.667 1.00 88.31 180 LEU A O 1
ATOM 1486 N N . LYS A 1 181 ? 13.169 -1.312 -11.356 1.00 88.88 181 LYS A N 1
ATOM 1487 C CA . LYS A 1 181 ? 12.254 -0.241 -10.920 1.00 88.88 181 LYS A CA 1
ATOM 1488 C C . LYS A 1 181 ? 10.795 -0.678 -10.980 1.00 88.88 181 LYS A C 1
ATOM 1490 O O . LYS A 1 181 ? 10.059 -0.438 -10.027 1.00 88.88 181 LYS A O 1
ATOM 1495 N N . LEU A 1 182 ? 10.401 -1.349 -12.064 1.00 90.50 182 LEU A N 1
ATOM 1496 C CA . LEU A 1 182 ? 9.046 -1.889 -12.220 1.00 90.50 182 LEU A CA 1
ATOM 1497 C C . LEU A 1 182 ? 8.724 -2.872 -11.089 1.00 90.50 182 LEU A C 1
ATOM 1499 O O . LEU A 1 182 ? 7.711 -2.728 -10.406 1.00 90.50 182 LEU A O 1
ATOM 1503 N N . ASN A 1 183 ? 9.645 -3.800 -10.824 1.00 90.19 183 ASN A N 1
ATOM 1504 C CA . ASN A 1 183 ? 9.495 -4.791 -9.760 1.00 90.19 183 ASN A CA 1
ATOM 1505 C C . ASN A 1 183 ? 9.418 -4.154 -8.368 1.00 90.19 183 ASN A C 1
ATOM 1507 O O . ASN A 1 183 ? 8.679 -4.638 -7.519 1.00 90.19 183 ASN A O 1
ATOM 1511 N N . ILE A 1 184 ? 10.154 -3.067 -8.117 1.00 90.56 184 ILE A N 1
ATOM 1512 C CA . ILE A 1 184 ? 10.086 -2.329 -6.848 1.00 90.56 184 ILE A CA 1
ATOM 1513 C C . ILE A 1 184 ? 8.689 -1.741 -6.633 1.00 90.56 184 ILE A C 1
ATOM 1515 O O . ILE A 1 184 ? 8.156 -1.867 -5.531 1.00 90.56 184 ILE A O 1
ATOM 1519 N N . ILE A 1 185 ? 8.086 -1.134 -7.661 1.00 92.31 185 ILE A N 1
ATOM 1520 C CA . ILE A 1 185 ? 6.737 -0.554 -7.558 1.00 92.31 185 ILE A CA 1
ATOM 1521 C C . ILE A 1 185 ? 5.704 -1.655 -7.317 1.00 92.31 185 ILE A C 1
ATOM 1523 O O . ILE A 1 185 ? 4.916 -1.554 -6.379 1.00 92.31 185 ILE A O 1
ATOM 1527 N N . LEU A 1 186 ? 5.740 -2.727 -8.110 1.00 92.31 186 LEU A N 1
ATOM 1528 C CA . LEU A 1 186 ? 4.809 -3.851 -7.972 1.00 92.31 186 LEU A CA 1
ATOM 1529 C C . LEU A 1 186 ? 4.954 -4.553 -6.617 1.00 92.31 186 LEU A C 1
ATOM 1531 O O . LEU A 1 186 ? 3.961 -4.836 -5.952 1.00 92.31 186 LEU A O 1
ATOM 1535 N N . ASN A 1 187 ? 6.185 -4.742 -6.139 1.00 90.94 187 ASN A N 1
ATOM 1536 C CA . ASN A 1 187 ? 6.420 -5.268 -4.800 1.00 90.94 187 ASN A CA 1
ATOM 1537 C C . ASN A 1 187 ? 5.941 -4.295 -3.714 1.00 90.94 187 ASN A C 1
ATOM 1539 O O . ASN A 1 187 ? 5.470 -4.736 -2.670 1.00 90.94 187 ASN A O 1
ATOM 1543 N N . SER A 1 188 ? 6.044 -2.980 -3.939 1.00 92.00 188 SER A N 1
ATOM 1544 C CA . SER A 1 188 ? 5.504 -2.002 -2.994 1.00 92.00 188 SER A CA 1
ATOM 1545 C C . SER A 1 188 ? 3.996 -2.137 -2.858 1.00 92.00 188 SER A C 1
ATOM 1547 O O . SER A 1 188 ? 3.494 -2.163 -1.742 1.00 92.00 188 SER A O 1
ATOM 1549 N N . LEU A 1 189 ? 3.300 -2.325 -3.978 1.00 92.88 189 LEU A N 1
ATOM 1550 C CA . LEU A 1 189 ? 1.869 -2.572 -4.004 1.00 92.88 189 LEU A CA 1
ATOM 1551 C C . LEU A 1 189 ? 1.509 -3.878 -3.282 1.00 92.88 189 LEU A C 1
ATOM 1553 O O . LEU A 1 189 ? 0.614 -3.862 -2.444 1.00 92.88 189 LEU A O 1
ATOM 1557 N N . ASN A 1 190 ? 2.253 -4.962 -3.536 1.00 91.75 190 ASN A N 1
ATOM 1558 C CA . ASN A 1 190 ? 2.060 -6.250 -2.863 1.00 91.75 190 ASN A CA 1
ATOM 1559 C C . ASN A 1 190 ? 2.176 -6.149 -1.339 1.00 91.75 190 ASN A C 1
ATOM 1561 O O . ASN A 1 190 ? 1.396 -6.738 -0.612 1.00 91.75 190 ASN A O 1
ATOM 1565 N N . VAL A 1 191 ? 3.147 -5.383 -0.836 1.00 91.56 191 VAL A N 1
ATOM 1566 C CA . VAL A 1 191 ? 3.341 -5.214 0.614 1.00 91.56 191 VAL A CA 1
ATOM 1567 C C . VAL A 1 191 ? 2.220 -4.391 1.261 1.00 91.56 191 VAL A C 1
ATOM 1569 O O . VAL A 1 191 ? 2.008 -4.498 2.468 1.00 91.56 191 VAL A O 1
ATOM 1572 N N . LEU A 1 192 ? 1.545 -3.530 0.493 1.00 93.94 192 LEU A N 1
ATOM 1573 C CA . LEU A 1 192 ? 0.458 -2.691 0.997 1.00 93.94 192 LEU A CA 1
ATOM 1574 C C . LEU A 1 192 ? -0.901 -3.404 1.019 1.00 93.94 192 LEU A C 1
ATOM 1576 O O . LEU A 1 192 ? -1.763 -2.978 1.791 1.00 93.94 192 LEU A O 1
ATOM 1580 N N . MET A 1 193 ? -1.102 -4.406 0.156 1.00 90.88 193 MET A N 1
ATOM 1581 C CA . MET A 1 193 ? -2.335 -5.199 0.054 1.00 90.88 193 MET A CA 1
ATOM 1582 C C . MET A 1 193 ? -2.343 -6.377 1.031 1.00 90.88 193 MET A C 1
ATOM 1584 O O . MET A 1 193 ? -3.450 -6.677 1.533 1.00 90.88 193 MET A O 1
#

Solvent-accessible surface area (backbone atoms only — not comparable to full-atom values): 11987 Å² total; per-residue (Å²): 108,69,68,67,67,46,68,85,51,95,80,83,90,81,84,85,86,79,79,82,82,66,72,57,63,68,62,52,62,55,39,51,53,34,44,62,72,45,34,83,63,84,79,66,69,94,55,91,75,44,91,74,85,88,69,98,48,47,56,62,44,52,54,51,34,53,55,45,24,76,73,72,36,50,22,37,37,31,35,53,58,36,46,70,75,65,100,78,83,64,90,35,49,38,50,74,95,50,58,56,30,36,50,54,79,89,60,94,87,55,61,62,73,76,42,81,74,46,55,68,21,31,30,41,57,89,70,45,61,92,65,90,60,79,41,76,38,76,43,81,35,80,24,52,47,74,37,87,90,76,61,33,63,43,77,36,71,89,41,43,55,56,65,76,82,60,64,80,58,89,90,50,55,72,69,57,50,55,52,49,47,55,50,51,53,43,50,45,52,59,69,62,107

Mean predicted aligned error: 5.99 Å

Foldseek 3Di:
DVCVVCVVDDDDDDDDPDDDQDPWDPVVVVQLVCVLVFAHDPFDDPTDPDDDDDDPFQAVLLVVQVVVCVVPNLGAEAEAQLFDDDPPPDWGADPCVGNGATAFDDDPPDQLSRDSVNNRHYYFLVRCFPDRGPHYHYYYDDQWDADPVVNGIDGHLVSRNPVVQLPDDPPDDPVVSVVSSSVVRSVRSSRRD

pLDDT: mean 89.22, std 7.37, range [59.22, 98.06]

Secondary structure (DSSP, 8-state):
-HHHHHTTS-----------SS-S-THHHHHHHHHHTT--PPPP-S-SS------SSHHHHHHHHHHHHHHHS-EEEEE-S-S---TTS---EESTTTT-EEBPP--SSS-GGG-GGGGGSEE-HHHHTT---SEEEEE--TTEEEETTTTEEEE-TTT---TTTT---TTS-HHHHHHHHHHHHHHHHHHH-

Organ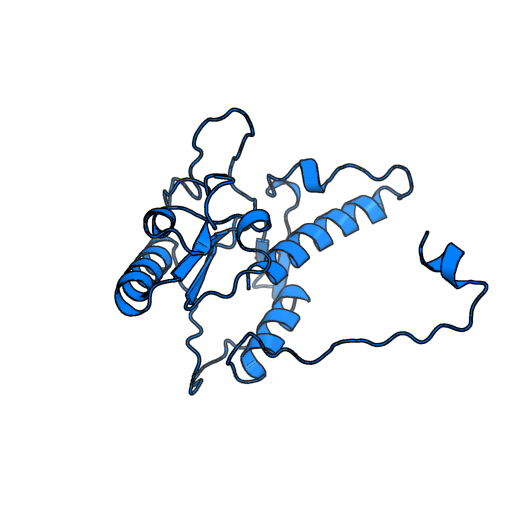ism: NCBI:txid1612202